Protein AF-A0A8J0TDG6-F1 (afdb_monomer_lite)

Sequence (269 aa):
MASVKKSALHLDIVTAKSPANQYLLHLLEDKRTVSFQRPTEERIQVVFEVLDTLTPQLGVFSKVLRLIRAELHDAIYSSTISASPVSKNSDSLMNVPYFTLVSRMKDERNDDMEKVQSDLQNVKATLTQREEEKLCLQSEIHALEESNRTLEAAIAELRLEAEKNRRKIKELEKDLEAECKRGRTEKQEQEQLMANIQDQLNTAQSEVEQLDEYRQNYENLHRAFHSPLARKRQNVLSPVWKVPAGQSSPAHQASSRRVLSRHKHAAGY

Foldseek 3Di:
DDDDDDPDPPPVLCPDPQLVSVLVVVVVVCVVPDDPPDDDPVNVVSVLVSLVVCLVVVPPCSVVSVVVSVVVCPVFWDPDQDQDPPDPDDPDRDTDGPVVVVVVVVVVVVVVVVVVVVVVVVVVVVVVVVVVVVVVVVVVVVVVVVVVVVVVVVVVVVVVVVVVVVVVVVVVVVVVVVVVVVVVVVVVVVVVVVVVVVVVVVVVVVVVVVVVVVVVVVVVVVCVVPPPPDDDDDDDDDDDDDDDDDDDDDDDDDDDDDDDDDDDDDDDD

Secondary structure (DSSP, 8-state):
------SSSSSSTTTS--HHHHHHHHHHHHTTTS-TTS--HHHHHHHHHHHHHHGGGGGGGHHHHHHHHHHHHHHHEEEEEEE-TT-SS---EEEEEHHHHHHHHHHHHHHHHHHHHHHHHHHHHHHHHHHHHHHHHHHHHHHHHHHHHHHHHHHHHHHHHHHHHHHHHHHHHHHHHHHHHHHHHHHHHHHHHHHHHHHHHHHHHHHHHHHHHHHHHHHHHHHHHHS-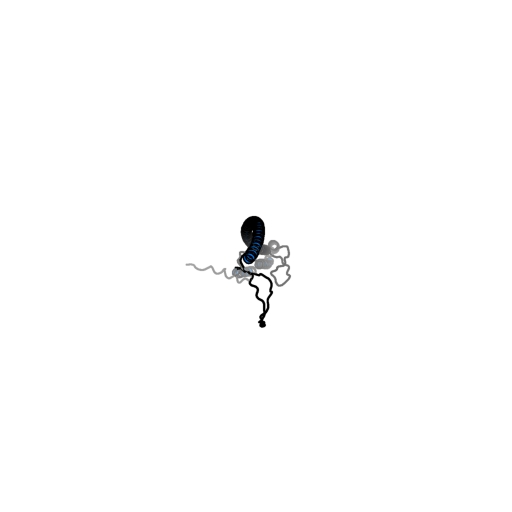-----------------------------------------

Radius of gyration: 73.77 Å; chains: 1; bounding box: 142×56×194 Å

pLDDT: mean 77.43, std 21.66, range [36.34, 98.44]

Structure (mmCIF, N/CA/C/O backbone):
data_AF-A0A8J0TDG6-F1
#
_entry.id   AF-A0A8J0TDG6-F1
#
loop_
_atom_site.group_PDB
_atom_site.id
_atom_site.type_symbol
_atom_site.label_atom_id
_atom_site.label_alt_id
_atom_site.label_comp_id
_atom_site.label_asym_id
_atom_site.label_entity_id
_atom_site.label_seq_id
_atom_site.pdbx_PDB_ins_code
_atom_site.Cartn_x
_atom_site.Cartn_y
_atom_site.Cartn_z
_atom_site.occupancy
_atom_site.B_iso_or_equiv
_atom_site.auth_seq_id
_atom_site.auth_comp_id
_atom_site.auth_asym_id
_atom_site.auth_atom_id
_atom_site.pdbx_PDB_model_num
ATOM 1 N N . MET A 1 1 ? -25.917 33.332 93.714 1.00 41.56 1 MET A N 1
ATOM 2 C CA . MET A 1 1 ? -25.150 32.078 93.850 1.00 41.56 1 MET A CA 1
ATOM 3 C C . MET A 1 1 ? -26.057 31.006 94.432 1.00 41.56 1 MET A C 1
ATOM 5 O O . MET A 1 1 ? -26.413 31.102 95.593 1.00 41.56 1 MET A O 1
ATOM 9 N N . ALA A 1 2 ? -26.456 30.027 93.626 1.00 36.97 2 ALA A N 1
ATOM 10 C CA . ALA A 1 2 ? -26.995 28.752 94.092 1.00 36.97 2 ALA A CA 1
ATOM 11 C C . ALA A 1 2 ? -26.603 27.722 93.031 1.00 36.97 2 ALA A C 1
ATOM 13 O O . ALA A 1 2 ? -27.188 27.649 91.953 1.00 36.97 2 ALA A O 1
ATOM 14 N N . SER A 1 3 ? -25.489 27.057 93.310 1.00 39.41 3 SER A N 1
ATOM 15 C CA . SER A 1 3 ? -24.862 26.052 92.468 1.00 39.41 3 SER A CA 1
ATOM 16 C C . SER A 1 3 ? -25.331 24.662 92.898 1.00 39.41 3 SER A C 1
ATOM 18 O O . SER A 1 3 ? -25.585 24.429 94.076 1.00 39.41 3 SER A O 1
ATOM 20 N N . VAL A 1 4 ? -25.349 23.750 91.925 1.00 45.38 4 VAL A N 1
ATOM 21 C CA . VAL A 1 4 ? -25.372 22.284 92.061 1.00 45.38 4 VAL A CA 1
ATOM 22 C C . VAL A 1 4 ? -26.684 21.632 92.515 1.00 45.38 4 VAL A C 1
ATOM 24 O O . VAL A 1 4 ? -26.903 21.417 93.698 1.00 45.38 4 VAL A O 1
ATOM 27 N N . LYS A 1 5 ? -27.466 21.150 91.534 1.00 41.62 5 LYS A N 1
ATOM 28 C CA . LYS A 1 5 ? -28.044 19.784 91.499 1.00 41.62 5 LYS A CA 1
ATOM 29 C C . LYS A 1 5 ? -28.242 19.344 90.035 1.00 41.62 5 LYS A C 1
ATOM 31 O O . LYS A 1 5 ? -29.356 19.291 89.529 1.00 41.62 5 LYS A O 1
ATOM 36 N N . LYS A 1 6 ? -27.147 19.060 89.326 1.00 48.34 6 LYS A N 1
ATOM 37 C CA . LYS A 1 6 ? -27.149 18.390 88.008 1.00 48.34 6 LYS A CA 1
ATOM 38 C C . LYS A 1 6 ? -26.015 17.365 87.970 1.00 48.34 6 LYS A C 1
ATOM 40 O O . LYS A 1 6 ? -25.040 17.549 87.257 1.00 48.34 6 LYS A O 1
ATOM 45 N N . SER A 1 7 ? -26.096 16.323 88.793 1.00 45.28 7 SER A N 1
ATOM 46 C CA . SER A 1 7 ? -25.062 15.270 88.795 1.00 45.28 7 SER A CA 1
ATOM 47 C C . SER A 1 7 ? -25.456 13.992 89.547 1.00 45.28 7 SER A C 1
ATOM 49 O O . SER A 1 7 ? -24.583 13.257 89.983 1.00 45.28 7 SER A O 1
ATOM 51 N N . ALA A 1 8 ? -26.752 13.689 89.686 1.00 39.56 8 ALA A N 1
ATOM 52 C CA . ALA A 1 8 ? -27.192 12.432 90.313 1.00 39.56 8 ALA A CA 1
ATOM 53 C C . ALA A 1 8 ? -27.866 11.443 89.343 1.00 39.56 8 ALA A C 1
ATOM 55 O O . ALA A 1 8 ? -28.027 10.284 89.686 1.00 39.56 8 ALA A O 1
ATOM 56 N N . LEU A 1 9 ? -28.228 11.858 88.123 1.00 44.97 9 LEU A N 1
ATOM 57 C CA . LEU A 1 9 ? -28.952 10.995 87.172 1.00 44.97 9 LEU A CA 1
ATOM 58 C C . LEU A 1 9 ? -28.063 10.361 86.089 1.00 44.97 9 LEU A C 1
ATOM 60 O O . LEU A 1 9 ? -28.557 9.593 85.274 1.00 44.97 9 LEU A O 1
ATOM 64 N N . HIS A 1 10 ? -26.764 10.676 86.057 1.00 42.53 10 HIS A N 1
ATOM 65 C CA . HIS A 1 10 ? -25.875 10.236 84.973 1.00 42.53 10 HIS A CA 1
ATOM 66 C C . HIS A 1 10 ? -25.073 8.958 85.299 1.00 42.53 10 HIS A C 1
ATOM 68 O O . HIS A 1 10 ? -24.415 8.418 84.413 1.00 42.53 10 HIS A O 1
ATOM 74 N N . LEU A 1 11 ? -25.115 8.467 86.546 1.00 42.91 11 LEU A N 1
ATOM 75 C CA . LEU A 1 11 ? -24.248 7.371 87.008 1.00 42.91 11 LEU A CA 1
ATOM 76 C C . LEU A 1 11 ? -24.969 6.023 87.219 1.00 42.91 11 LEU A C 1
ATOM 78 O O . LEU A 1 11 ? -24.307 4.993 87.209 1.00 42.91 11 LEU A O 1
ATOM 82 N N . ASP A 1 12 ? -26.303 6.000 87.312 1.00 47.78 12 ASP A N 1
ATOM 83 C CA . ASP A 1 12 ? -27.067 4.768 87.607 1.00 47.78 12 ASP A CA 1
ATOM 84 C C . ASP A 1 12 ? -27.513 3.966 86.373 1.00 47.78 12 ASP A C 1
ATOM 86 O O . ASP A 1 12 ? -27.960 2.827 86.484 1.00 47.78 12 ASP A O 1
ATOM 90 N N . ILE A 1 13 ? -27.375 4.523 85.169 1.00 51.66 13 ILE A N 1
ATOM 91 C CA . ILE A 1 13 ? -27.732 3.803 83.935 1.00 51.66 13 ILE A CA 1
ATOM 92 C C . ILE A 1 13 ? -26.622 2.808 83.551 1.00 51.66 13 ILE A C 1
ATOM 94 O O . ILE A 1 13 ? -26.896 1.767 82.970 1.00 51.66 13 ILE A O 1
ATOM 98 N N . VAL A 1 14 ? -25.365 3.077 83.916 1.00 50.31 14 VAL A N 1
ATOM 99 C CA . VAL A 1 14 ? -24.214 2.243 83.516 1.00 50.31 14 VAL A CA 1
ATOM 100 C C . VAL A 1 14 ? -24.024 1.028 84.441 1.00 50.31 14 VAL A C 1
ATOM 102 O O . VAL A 1 14 ? -23.421 0.036 84.046 1.00 50.31 14 VAL A O 1
ATOM 105 N N . THR A 1 15 ? -24.567 1.064 85.660 1.00 49.31 15 THR A N 1
ATOM 106 C CA . THR A 1 15 ? -24.398 0.019 86.689 1.00 49.31 15 THR A CA 1
ATOM 107 C C . THR A 1 15 ? -25.495 -1.051 86.679 1.00 49.31 15 THR A C 1
ATOM 109 O O . THR A 1 15 ? -25.302 -2.138 87.228 1.00 49.31 15 THR A O 1
ATOM 112 N N . ALA A 1 16 ? -26.636 -0.797 86.033 1.00 56.84 16 ALA A N 1
ATOM 113 C CA . ALA A 1 16 ? -27.723 -1.763 85.922 1.00 56.84 16 ALA A CA 1
ATOM 114 C C . ALA A 1 16 ? -27.477 -2.749 84.763 1.00 56.84 16 ALA A C 1
ATOM 116 O O . ALA A 1 16 ? -27.403 -2.338 83.603 1.00 56.84 16 ALA A O 1
ATOM 117 N N . LYS A 1 17 ? -27.418 -4.059 85.069 1.00 62.56 17 LYS A N 1
ATOM 118 C CA . LYS A 1 17 ? -27.330 -5.185 84.108 1.00 62.56 17 LYS A CA 1
ATOM 119 C C . LYS A 1 17 ? -28.630 -5.370 83.302 1.00 62.56 17 LYS A C 1
ATOM 121 O O . LYS A 1 17 ? -29.223 -6.444 83.293 1.00 62.56 17 LYS A O 1
ATOM 126 N N . SER A 1 18 ? -29.111 -4.305 82.671 1.00 67.81 18 SER A N 1
ATOM 127 C CA . SER A 1 18 ? -30.259 -4.349 81.772 1.00 67.81 18 SER A CA 1
ATOM 128 C C . SER A 1 18 ? -29.783 -4.628 80.341 1.00 67.81 18 SER A C 1
ATOM 130 O O . SER A 1 18 ? -28.833 -3.975 79.897 1.00 67.81 18 SER A O 1
ATOM 132 N N . PRO A 1 19 ? -30.447 -5.520 79.583 1.00 67.06 19 PRO A N 1
ATOM 133 C CA . PRO A 1 19 ? -30.146 -5.763 78.168 1.00 67.06 19 PRO A CA 1
ATOM 134 C C . PRO A 1 19 ? -30.155 -4.484 77.316 1.00 67.06 19 PRO A C 1
ATOM 136 O O . PRO A 1 19 ? -29.353 -4.331 76.400 1.00 67.06 19 PRO A O 1
ATOM 139 N N . ALA A 1 20 ? -31.008 -3.512 77.659 1.00 67.62 20 ALA A N 1
ATOM 140 C CA . ALA A 1 20 ? -31.057 -2.217 76.982 1.00 67.62 20 ALA A CA 1
ATOM 141 C C . ALA A 1 20 ? -29.801 -1.359 77.238 1.00 67.62 20 ALA A C 1
ATOM 143 O O . ALA A 1 20 ? -29.346 -0.654 76.340 1.00 67.62 20 ALA A O 1
ATOM 144 N N . ASN A 1 21 ? -29.210 -1.448 78.435 1.00 70.50 21 ASN A N 1
ATOM 145 C CA . ASN A 1 21 ? -27.966 -0.746 78.767 1.00 70.50 21 ASN A CA 1
ATOM 146 C C . ASN A 1 21 ? -26.752 -1.418 78.119 1.00 70.50 21 ASN A C 1
ATOM 148 O O . ASN A 1 21 ? -25.835 -0.725 77.689 1.00 70.50 21 ASN A O 1
ATOM 152 N N . GLN A 1 22 ? -26.766 -2.749 78.001 1.00 69.50 22 GLN A N 1
ATOM 153 C CA . GLN A 1 22 ? -25.747 -3.500 77.261 1.00 69.50 22 GLN A CA 1
ATOM 154 C C . GLN A 1 22 ? -25.771 -3.147 75.771 1.00 69.50 22 GLN A C 1
ATOM 156 O O . GLN A 1 22 ? -24.725 -2.869 75.194 1.00 69.50 22 GLN A O 1
ATOM 161 N N . TYR A 1 23 ? -26.959 -3.052 75.170 1.00 69.56 23 TYR A N 1
ATOM 162 C CA . TYR A 1 23 ? -27.108 -2.570 73.799 1.00 69.56 23 TYR A CA 1
ATOM 163 C C . TYR A 1 23 ? -26.640 -1.119 73.633 1.00 69.56 23 TYR A C 1
ATOM 165 O O . TYR A 1 23 ? -25.967 -0.784 72.663 1.00 69.56 23 TYR A O 1
ATOM 173 N N . LEU A 1 24 ? -26.961 -0.247 74.594 1.00 71.50 24 LEU A N 1
ATOM 174 C CA . LEU A 1 24 ? -26.517 1.144 74.574 1.00 71.50 24 LEU A CA 1
ATOM 175 C C . LEU A 1 24 ? -24.988 1.262 74.676 1.00 71.50 24 LEU A C 1
ATOM 177 O O . LEU A 1 24 ? -24.411 2.106 73.995 1.00 71.50 24 LEU A O 1
ATOM 181 N N . LEU A 1 25 ? -24.339 0.417 75.485 1.00 72.31 25 LEU A N 1
ATOM 182 C CA . LEU A 1 25 ? -22.880 0.310 75.562 1.00 72.31 25 LEU A CA 1
ATOM 183 C C . LEU A 1 25 ? -22.283 -0.192 74.243 1.00 72.31 25 LEU A C 1
ATOM 185 O O . LEU A 1 25 ? -21.412 0.486 73.709 1.00 72.31 25 LEU A O 1
ATOM 189 N N . HIS A 1 26 ? -22.822 -1.268 73.659 1.00 69.94 26 HIS A N 1
ATOM 190 C CA . HIS A 1 26 ? -22.414 -1.753 72.333 1.00 69.94 26 HIS A CA 1
ATOM 191 C C . HIS A 1 26 ? -22.533 -0.663 71.258 1.00 69.94 26 HIS A C 1
ATOM 193 O O . HIS A 1 26 ? -21.602 -0.424 70.498 1.00 69.94 26 HIS A O 1
ATOM 199 N N . LEU A 1 27 ? -23.636 0.093 71.248 1.00 67.75 27 LEU A N 1
ATOM 200 C CA . LEU A 1 27 ? -23.815 1.227 70.339 1.00 67.75 27 LEU A CA 1
ATOM 201 C C . LEU A 1 27 ? -22.825 2.373 70.587 1.00 67.75 27 LEU A C 1
ATOM 203 O O . LEU A 1 27 ? -22.537 3.137 69.667 1.00 67.75 27 LEU A O 1
ATOM 207 N N . LEU A 1 28 ? -22.373 2.581 71.824 1.00 68.94 28 LEU A N 1
ATOM 208 C CA . LEU A 1 28 ? -21.383 3.607 72.167 1.00 68.94 28 LEU A CA 1
ATOM 209 C C . LEU A 1 28 ? -19.956 3.165 71.812 1.00 68.94 28 LEU A C 1
ATOM 211 O O . LEU A 1 28 ? -19.138 4.018 71.462 1.00 68.94 28 LEU A O 1
ATOM 215 N N . GLU A 1 29 ? -19.680 1.865 71.865 1.00 69.25 29 GLU A N 1
ATOM 216 C CA . GLU A 1 29 ? -18.430 1.250 71.416 1.00 69.25 29 GLU A CA 1
ATOM 217 C C . GLU A 1 29 ? -18.333 1.271 69.881 1.00 69.25 29 GLU A C 1
ATOM 219 O O . GLU A 1 29 ? -17.361 1.810 69.347 1.00 69.25 29 GLU A O 1
ATOM 224 N N . ASP A 1 30 ? -19.389 0.856 69.175 1.00 62.03 30 ASP A N 1
ATOM 225 C CA . ASP A 1 30 ? -19.471 0.875 67.704 1.00 62.03 30 ASP A CA 1
ATOM 226 C C . ASP A 1 30 ? -19.452 2.293 67.117 1.00 62.03 30 ASP A C 1
ATOM 228 O O . ASP A 1 30 ? -18.938 2.528 66.023 1.00 62.03 30 ASP A O 1
ATOM 232 N N . LYS A 1 31 ? -19.953 3.294 67.851 1.00 56.91 31 LYS A N 1
ATOM 233 C CA . LYS A 1 31 ? -19.888 4.715 67.457 1.00 56.91 31 LYS A CA 1
ATOM 234 C C . LYS A 1 31 ? -18.472 5.236 67.228 1.00 56.91 31 LYS A C 1
ATOM 236 O O . LYS A 1 31 ? -18.317 6.255 66.553 1.00 56.91 31 LYS A O 1
ATOM 241 N N . ARG A 1 32 ? -17.453 4.605 67.821 1.00 54.53 32 ARG A N 1
ATOM 242 C CA . ARG A 1 32 ? -16.049 4.995 67.626 1.00 54.53 32 ARG A CA 1
ATOM 243 C C . ARG A 1 32 ? -15.463 4.464 66.313 1.00 54.53 32 ARG A C 1
ATOM 245 O O . ARG A 1 32 ? -14.428 4.973 65.894 1.00 54.53 32 ARG A O 1
ATOM 252 N N . THR A 1 33 ? -16.115 3.501 65.661 1.00 51.53 33 THR A N 1
ATOM 253 C CA . THR A 1 33 ? -15.594 2.776 64.488 1.00 51.53 33 THR A CA 1
ATOM 254 C C . THR A 1 33 ? -16.535 2.791 63.278 1.00 51.53 33 THR A C 1
ATOM 256 O O . THR A 1 33 ? -16.052 2.712 62.151 1.00 51.53 33 THR A O 1
ATOM 259 N N . VAL A 1 34 ? -17.851 2.952 63.456 1.00 49.81 34 VAL A N 1
ATOM 260 C CA . VAL A 1 34 ? -18.840 2.818 62.374 1.00 49.81 34 VAL A CA 1
ATOM 261 C C . VAL A 1 34 ? -19.819 3.995 62.386 1.00 49.81 34 VAL A C 1
ATOM 263 O O . VAL A 1 34 ? -20.556 4.234 63.342 1.00 49.81 34 VAL A O 1
ATOM 266 N N . SER A 1 35 ? -19.840 4.769 61.297 1.00 52.94 35 SER A N 1
ATOM 267 C CA . SER A 1 35 ? -20.773 5.891 61.146 1.00 52.94 35 SER A CA 1
ATOM 268 C C . SER A 1 35 ? -22.230 5.400 61.142 1.00 52.94 35 SER A C 1
ATOM 270 O O . SER A 1 35 ? -22.570 4.441 60.452 1.00 52.94 35 SER A O 1
ATOM 272 N N . PHE A 1 36 ? -23.126 6.097 61.849 1.00 55.62 36 PHE A N 1
ATOM 273 C CA . PHE A 1 36 ? -24.560 5.761 61.932 1.00 55.62 36 PHE A CA 1
ATOM 274 C C . PHE A 1 36 ? -25.330 5.789 60.606 1.00 55.62 36 PHE A C 1
ATOM 276 O O . PHE A 1 36 ? -26.513 5.447 60.589 1.00 55.62 36 PHE A O 1
ATOM 283 N N . GLN A 1 37 ? -24.703 6.238 59.521 1.00 61.97 37 GLN A N 1
ATOM 284 C CA . GLN A 1 37 ? -25.385 6.568 58.275 1.00 61.97 37 GLN A CA 1
ATOM 285 C C . GLN A 1 37 ? -25.814 5.347 57.455 1.00 61.97 37 GLN A C 1
ATOM 287 O O . GLN A 1 37 ? -26.665 5.501 56.581 1.00 61.97 37 GLN A O 1
ATOM 292 N N . ARG A 1 38 ? -25.281 4.145 57.720 1.00 65.12 38 ARG A N 1
ATOM 293 C CA . ARG A 1 38 ? -25.686 2.924 57.007 1.00 65.12 38 ARG A CA 1
ATOM 294 C C . ARG A 1 38 ? -26.024 1.772 57.960 1.00 65.12 38 ARG A C 1
ATOM 296 O O . ARG A 1 38 ? -25.313 1.580 58.946 1.00 65.12 38 ARG A O 1
ATOM 303 N N . PRO A 1 39 ? -27.102 1.013 57.687 1.00 73.19 39 PRO A N 1
ATOM 304 C CA . PRO A 1 39 ? -27.348 -0.250 58.368 1.00 73.19 39 PRO A CA 1
ATOM 305 C C . PRO A 1 39 ? -26.235 -1.244 58.018 1.00 73.19 39 PRO A C 1
ATOM 307 O O . PRO A 1 39 ? -25.871 -1.382 56.851 1.00 73.19 39 PRO A O 1
ATOM 310 N N . THR A 1 40 ? -25.693 -1.913 59.032 1.00 78.12 40 THR A N 1
ATOM 311 C CA . THR A 1 40 ? -24.755 -3.031 58.886 1.00 78.12 40 THR A CA 1
ATOM 312 C C . THR A 1 40 ? -25.422 -4.308 59.381 1.00 78.12 40 THR A C 1
ATOM 314 O O . THR A 1 40 ? -26.311 -4.262 60.235 1.00 78.12 40 THR A O 1
ATOM 317 N N . GLU A 1 41 ? -25.013 -5.445 58.823 1.00 79.25 41 GLU A N 1
ATOM 318 C CA . GLU A 1 41 ? -25.558 -6.763 59.170 1.00 79.25 41 GLU A CA 1
ATOM 319 C C . GLU A 1 41 ? -25.355 -7.077 60.656 1.00 79.25 41 GLU A C 1
ATOM 321 O O . GLU A 1 41 ? -26.321 -7.362 61.358 1.00 79.25 41 GLU A O 1
ATOM 326 N N . GLU A 1 42 ? -24.136 -6.864 61.154 1.00 78.75 42 GLU A N 1
ATOM 327 C CA . GLU A 1 42 ? -23.754 -7.032 62.563 1.00 78.75 42 GLU A CA 1
ATOM 328 C C . GLU A 1 42 ? -24.653 -6.215 63.502 1.00 78.75 42 GLU A C 1
ATOM 330 O O . GLU A 1 42 ? -25.170 -6.719 64.496 1.00 78.75 42 GLU A O 1
ATOM 335 N N . ARG A 1 43 ? -24.931 -4.954 63.152 1.00 77.56 43 ARG A N 1
ATOM 336 C CA . ARG A 1 43 ? -25.754 -4.072 63.986 1.00 77.56 43 ARG A CA 1
ATOM 337 C C . ARG A 1 43 ? -27.218 -4.499 64.008 1.00 77.56 43 ARG A C 1
ATOM 339 O O . ARG A 1 43 ? -27.874 -4.395 65.042 1.00 77.56 43 ARG A O 1
ATOM 346 N N . ILE A 1 44 ? -27.749 -4.943 62.874 1.00 83.94 44 ILE A N 1
ATOM 347 C CA . ILE A 1 44 ? -29.128 -5.432 62.785 1.00 83.94 44 ILE A CA 1
ATOM 348 C C . ILE A 1 44 ? -29.278 -6.745 63.551 1.00 83.94 44 ILE A C 1
ATOM 350 O O . ILE A 1 44 ? -30.267 -6.918 64.263 1.00 83.94 44 ILE A O 1
ATOM 354 N N . GLN A 1 45 ? -28.276 -7.618 63.486 1.00 83.31 45 GLN A N 1
ATOM 355 C CA . GLN A 1 45 ? -28.244 -8.852 64.257 1.00 83.31 45 GLN A CA 1
ATOM 356 C C . GLN A 1 45 ? -28.282 -8.571 65.767 1.00 83.31 45 GLN A C 1
ATOM 358 O O . GLN A 1 45 ? -29.159 -9.090 66.458 1.00 83.31 45 GLN A O 1
ATOM 363 N N . VAL A 1 46 ? -27.449 -7.647 66.259 1.00 82.31 46 VAL A N 1
ATOM 364 C CA . VAL A 1 46 ? -27.454 -7.222 67.672 1.00 82.31 46 VAL A CA 1
ATOM 365 C C . VAL A 1 46 ? -28.809 -6.624 68.086 1.00 82.31 46 VAL A C 1
ATOM 367 O O . VAL A 1 46 ? -29.310 -6.904 69.175 1.00 82.31 46 VAL A O 1
ATOM 370 N N . VAL A 1 47 ? -29.458 -5.831 67.222 1.00 83.25 47 VAL A N 1
ATOM 371 C CA . VAL A 1 47 ? -30.812 -5.301 67.486 1.00 83.25 47 VAL A CA 1
ATOM 372 C C . VAL A 1 47 ? -31.821 -6.430 67.687 1.00 83.25 47 VAL A C 1
ATOM 374 O O . VAL A 1 47 ? -32.619 -6.378 68.627 1.00 83.25 47 VAL A O 1
ATOM 377 N N . PHE A 1 48 ? -31.789 -7.454 66.831 1.00 86.69 48 PHE A N 1
ATOM 378 C CA . PHE A 1 48 ? -32.665 -8.612 66.962 1.00 86.69 48 PHE A CA 1
ATOM 379 C C . PHE A 1 48 ? -32.339 -9.448 68.209 1.00 86.69 48 PHE A C 1
ATOM 381 O O . PHE A 1 48 ? -33.265 -9.899 68.880 1.00 86.69 48 PHE A O 1
ATOM 388 N N . GLU A 1 49 ? -31.074 -9.617 68.586 1.00 85.75 49 GLU A N 1
ATOM 389 C CA . GLU A 1 49 ? -30.686 -10.327 69.818 1.00 85.75 49 GLU A CA 1
ATOM 390 C C . GLU A 1 49 ? -31.193 -9.613 71.084 1.00 85.75 49 GLU A C 1
ATOM 392 O O . GLU A 1 49 ? -31.727 -10.230 72.014 1.00 85.75 49 GLU A O 1
ATOM 397 N N . VAL A 1 50 ? -31.111 -8.283 71.105 1.00 83.38 50 VAL A N 1
ATOM 398 C CA . VAL A 1 50 ? -31.622 -7.462 72.210 1.00 83.38 50 VAL A CA 1
ATOM 399 C C . VAL A 1 50 ? -33.149 -7.520 72.267 1.00 83.38 50 VAL A C 1
ATOM 401 O O . VAL A 1 50 ? -33.720 -7.676 73.348 1.00 83.38 50 VAL A O 1
ATOM 404 N N . LEU A 1 51 ? -33.822 -7.465 71.113 1.00 84.12 51 LEU A N 1
ATOM 405 C CA . LEU A 1 51 ? -35.271 -7.667 71.009 1.00 84.12 51 LEU A CA 1
ATOM 406 C C . LEU A 1 51 ? -35.694 -9.040 71.546 1.00 84.12 51 LEU A C 1
ATOM 408 O O . LEU A 1 51 ? -36.675 -9.117 72.288 1.00 84.12 51 LEU A O 1
ATOM 412 N N . ASP A 1 52 ? -34.952 -10.106 71.243 1.00 85.12 52 ASP A N 1
ATOM 413 C CA . ASP A 1 52 ? -35.215 -11.447 71.786 1.00 85.12 52 ASP A CA 1
ATOM 414 C C . ASP A 1 52 ? -35.033 -11.518 73.295 1.00 85.12 52 ASP A C 1
ATOM 416 O O . ASP A 1 52 ? -35.813 -12.176 73.978 1.00 85.12 52 ASP A O 1
ATOM 420 N N . THR A 1 53 ? -34.048 -10.803 73.829 1.00 84.19 53 THR A N 1
ATOM 421 C CA . THR A 1 53 ? -33.776 -10.779 75.271 1.00 84.19 53 THR A CA 1
ATOM 422 C C . THR A 1 53 ? -34.849 -10.000 76.040 1.00 84.19 53 THR A C 1
ATOM 424 O O . THR A 1 53 ? -35.202 -10.356 77.168 1.00 84.19 53 THR A O 1
ATOM 427 N N . LEU A 1 54 ? -35.403 -8.944 75.435 1.00 81.69 54 LEU A N 1
ATOM 428 C CA . LEU A 1 54 ? -36.440 -8.102 76.039 1.00 81.69 54 LEU A CA 1
ATOM 429 C C . LEU A 1 54 ? -37.847 -8.702 75.911 1.00 81.69 54 LEU A C 1
ATOM 431 O O . LEU A 1 54 ? -38.651 -8.571 76.832 1.00 81.69 54 LEU A O 1
ATOM 435 N N . THR A 1 55 ? -38.150 -9.391 74.806 1.00 83.44 55 THR A N 1
ATOM 436 C CA . THR A 1 55 ? -39.495 -9.924 74.500 1.00 83.44 55 THR A CA 1
ATOM 437 C C . THR A 1 55 ? -40.127 -10.755 75.638 1.00 83.44 55 THR A C 1
ATOM 439 O O . THR A 1 55 ? -41.308 -10.538 75.931 1.00 83.44 55 THR A O 1
ATOM 442 N N . PRO A 1 56 ? -39.407 -11.662 76.333 1.00 83.31 56 PRO A N 1
ATOM 443 C CA . PRO A 1 56 ? -39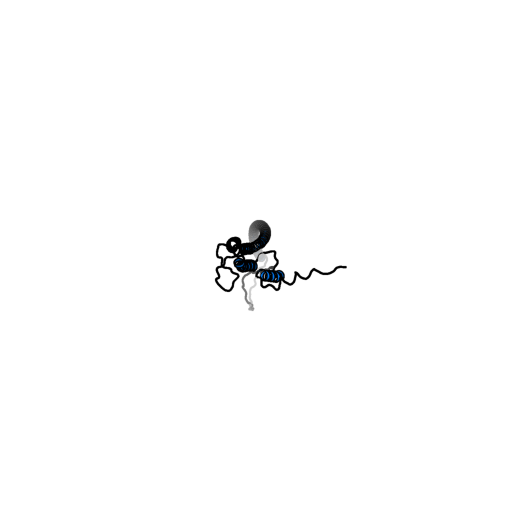.949 -12.438 77.452 1.00 83.31 56 PRO A CA 1
ATOM 444 C C . PRO A 1 56 ? -40.321 -11.583 78.671 1.00 83.31 56 PRO A C 1
ATOM 446 O O . PRO A 1 56 ? -41.216 -11.951 79.428 1.00 83.31 56 PRO A O 1
ATOM 449 N N . GLN A 1 57 ? -39.659 -10.437 78.859 1.00 82.38 57 GLN A N 1
ATOM 450 C CA . GLN A 1 57 ? -39.819 -9.565 80.030 1.00 82.38 57 GLN A CA 1
ATOM 451 C C . GLN A 1 57 ? -41.077 -8.680 79.946 1.00 82.38 57 GLN A C 1
ATOM 453 O O . GLN A 1 57 ? -41.504 -8.115 80.948 1.00 82.38 57 GLN A O 1
ATOM 458 N N . LEU A 1 58 ? -41.708 -8.589 78.768 1.00 79.75 58 LEU A N 1
ATOM 459 C CA . LEU A 1 58 ? -42.886 -7.749 78.502 1.00 79.75 58 LEU A CA 1
ATOM 460 C C . LEU A 1 58 ? -44.240 -8.427 78.794 1.00 79.75 58 LEU A C 1
ATOM 462 O O . LEU A 1 58 ? -45.297 -7.847 78.531 1.00 79.75 58 LEU A O 1
ATOM 466 N N . GLY A 1 59 ? -44.234 -9.649 79.337 1.00 82.12 59 GLY A N 1
ATOM 467 C CA . GLY A 1 59 ? -45.440 -10.340 79.803 1.00 82.12 59 GLY A CA 1
ATOM 468 C C . GLY A 1 59 ? -46.498 -10.509 78.706 1.00 82.12 59 GLY A C 1
ATOM 469 O O . GLY A 1 59 ? -46.275 -11.204 77.713 1.00 82.12 59 GLY A O 1
ATOM 470 N N . VAL A 1 60 ? -47.658 -9.867 78.872 1.00 83.75 60 VAL A N 1
ATOM 471 C CA . VAL A 1 60 ? -48.827 -9.998 77.976 1.00 83.75 60 VAL A CA 1
ATOM 472 C C . VAL A 1 60 ? -48.534 -9.508 76.548 1.00 83.75 60 VAL A C 1
ATOM 474 O O . VAL A 1 60 ? -49.071 -10.053 75.584 1.00 83.75 60 VAL A O 1
ATOM 477 N N . PHE A 1 61 ? -47.628 -8.537 76.390 1.00 83.94 61 PHE A N 1
ATOM 478 C CA . PHE A 1 61 ? -47.261 -7.968 75.086 1.00 83.94 61 PHE A CA 1
ATOM 479 C C . PHE A 1 61 ? -46.242 -8.806 74.304 1.00 83.94 61 PHE A C 1
ATOM 481 O O . PHE A 1 61 ? -46.004 -8.539 73.126 1.00 83.94 61 PHE A O 1
ATOM 488 N N . SER A 1 62 ? -45.674 -9.850 74.916 1.00 86.12 62 SER A N 1
ATOM 489 C CA . SER A 1 62 ? -44.673 -10.721 74.282 1.00 86.12 62 SER A CA 1
ATOM 490 C C . SER A 1 62 ? -45.157 -11.339 72.964 1.00 86.12 62 SER A C 1
ATOM 492 O O . SER A 1 62 ? -44.383 -11.455 72.016 1.00 86.12 62 SER A O 1
ATOM 494 N N . LYS A 1 63 ? -46.449 -11.690 72.865 1.00 85.00 63 LYS A N 1
ATOM 495 C CA . LYS A 1 63 ? -47.051 -12.223 71.631 1.00 85.00 63 LYS A CA 1
ATOM 496 C C . LYS A 1 63 ? -47.048 -11.199 70.496 1.00 85.00 63 LYS A C 1
ATOM 498 O O . LYS A 1 63 ? -46.704 -11.547 69.373 1.00 85.00 63 LYS A O 1
ATOM 503 N N . VAL A 1 64 ? -47.402 -9.950 70.796 1.00 85.50 64 VAL A N 1
ATOM 504 C CA . VAL A 1 64 ? -47.452 -8.865 69.805 1.00 85.50 64 VAL A CA 1
ATOM 505 C C . VAL A 1 64 ? -46.041 -8.507 69.343 1.00 85.50 64 VAL A C 1
ATOM 507 O O . VAL A 1 64 ? -45.801 -8.409 68.145 1.00 85.50 64 VAL A O 1
ATOM 510 N N . LEU A 1 65 ? -45.080 -8.402 70.265 1.00 86.19 65 LEU A N 1
ATOM 511 C CA . LEU A 1 65 ? -43.687 -8.124 69.905 1.00 86.19 65 LEU A CA 1
ATOM 512 C C . LEU A 1 65 ? -43.037 -9.240 69.093 1.00 86.19 65 LEU A C 1
ATOM 514 O O . LEU A 1 65 ? -42.239 -8.949 68.209 1.00 86.19 65 LEU A O 1
ATOM 518 N N . ARG A 1 66 ? -43.405 -10.502 69.329 1.00 87.62 66 ARG A N 1
ATOM 519 C CA . ARG A 1 66 ? -42.927 -11.620 68.509 1.00 87.62 66 ARG A CA 1
ATOM 520 C C . ARG A 1 66 ? -43.430 -11.535 67.066 1.00 87.62 66 ARG A C 1
ATOM 522 O O . ARG A 1 66 ? -42.664 -11.826 66.156 1.00 87.62 66 ARG A O 1
ATOM 529 N N . LEU A 1 67 ? -44.679 -11.108 66.863 1.00 87.94 67 LEU A N 1
ATOM 530 C CA . LEU A 1 67 ? -45.224 -10.858 65.524 1.00 87.94 67 LEU A CA 1
ATOM 531 C C . LEU A 1 67 ? -44.519 -9.678 64.849 1.00 87.94 67 LEU A C 1
ATOM 533 O O . LEU A 1 67 ? -44.089 -9.804 63.712 1.00 87.94 67 LEU A O 1
ATOM 537 N N . ILE A 1 68 ? -44.320 -8.570 65.571 1.00 87.94 68 ILE A N 1
ATOM 538 C CA . ILE A 1 68 ? -43.589 -7.402 65.053 1.00 87.94 68 ILE A CA 1
ATOM 539 C C . ILE A 1 68 ? -42.146 -7.775 64.693 1.00 87.94 68 ILE A C 1
ATOM 541 O O . ILE A 1 68 ? -41.647 -7.358 63.655 1.00 87.94 68 ILE A O 1
ATOM 545 N N . ARG A 1 69 ? -41.471 -8.579 65.524 1.00 88.88 69 ARG A N 1
ATOM 546 C CA . ARG A 1 69 ? -40.125 -9.089 65.242 1.00 88.88 69 ARG A CA 1
ATOM 547 C C . ARG A 1 69 ? -40.103 -9.905 63.950 1.00 88.88 69 ARG A C 1
ATOM 549 O O . ARG A 1 69 ? -39.208 -9.687 63.143 1.00 88.88 69 ARG A O 1
ATOM 556 N N . ALA A 1 70 ? -41.047 -10.830 63.775 1.00 86.62 70 ALA A N 1
ATOM 557 C CA . ALA A 1 70 ? -41.134 -11.651 62.569 1.00 86.62 70 ALA A CA 1
ATOM 558 C C . ALA A 1 70 ? -41.344 -10.779 61.320 1.00 86.62 70 ALA A C 1
ATOM 560 O O . ALA A 1 70 ? -40.587 -10.899 60.365 1.00 86.62 70 ALA A O 1
ATOM 561 N N . GLU A 1 71 ? -42.267 -9.816 61.385 1.00 88.00 71 GLU A N 1
ATOM 562 C CA . GLU A 1 71 ? -42.528 -8.876 60.288 1.00 88.00 71 GLU A CA 1
ATOM 563 C C . GLU A 1 71 ? -41.294 -8.019 59.950 1.00 88.00 71 GLU A C 1
ATOM 565 O O . GLU A 1 71 ? -40.952 -7.823 58.787 1.00 88.00 71 GLU A O 1
ATOM 570 N N . LEU A 1 72 ? -40.577 -7.529 60.970 1.00 88.56 72 LEU A N 1
ATOM 571 C CA . LEU A 1 72 ? -39.336 -6.773 60.783 1.00 88.56 72 LEU A CA 1
ATOM 572 C C . LEU A 1 72 ? -38.221 -7.634 60.189 1.00 88.56 72 LEU A C 1
ATOM 574 O O . LEU A 1 72 ? -37.434 -7.140 59.385 1.00 88.56 72 LEU A O 1
ATOM 578 N N . HIS A 1 73 ? -38.131 -8.899 60.594 1.00 88.56 73 HIS A N 1
ATOM 579 C CA . HIS A 1 73 ? -37.153 -9.828 60.049 1.00 88.56 73 HIS A CA 1
ATOM 580 C C . HIS A 1 73 ? -37.424 -10.070 58.560 1.00 88.56 73 HIS A C 1
ATOM 582 O O . HIS A 1 73 ? -36.520 -9.898 57.747 1.00 88.56 73 HIS A O 1
ATOM 588 N N . ASP A 1 74 ? -38.671 -10.349 58.187 1.00 85.75 74 ASP A N 1
ATOM 589 C CA . ASP A 1 74 ? -39.061 -10.582 56.791 1.00 85.75 74 ASP A CA 1
ATOM 590 C C . ASP A 1 74 ? -38.935 -9.320 55.921 1.00 85.75 74 ASP A C 1
ATOM 592 O O . ASP A 1 74 ? -38.635 -9.403 54.729 1.00 85.75 74 ASP A O 1
ATOM 596 N N . ALA A 1 75 ? -39.097 -8.132 56.512 1.00 86.00 75 ALA A N 1
ATOM 597 C CA . ALA A 1 75 ? -38.878 -6.863 55.824 1.00 86.00 75 ALA A CA 1
ATOM 598 C C . ALA A 1 75 ? -37.391 -6.561 55.554 1.00 86.00 75 ALA A C 1
ATOM 600 O O . ALA A 1 75 ? -37.065 -5.859 54.593 1.00 86.00 75 ALA A O 1
ATOM 601 N N . ILE A 1 76 ? -36.481 -7.040 56.408 1.00 87.38 76 ILE A N 1
ATOM 602 C CA . ILE A 1 76 ? -35.046 -6.722 56.333 1.00 87.38 76 ILE A CA 1
ATOM 603 C C . ILE A 1 76 ? -34.263 -7.798 55.576 1.00 87.38 76 ILE A C 1
ATOM 605 O O . ILE A 1 76 ? -33.334 -7.465 54.833 1.00 87.38 76 ILE A O 1
ATOM 609 N N . TYR A 1 77 ? -34.625 -9.066 55.756 1.00 87.62 77 TYR A N 1
ATOM 610 C CA . TYR A 1 77 ? -33.912 -10.221 55.224 1.00 87.62 77 TYR A CA 1
A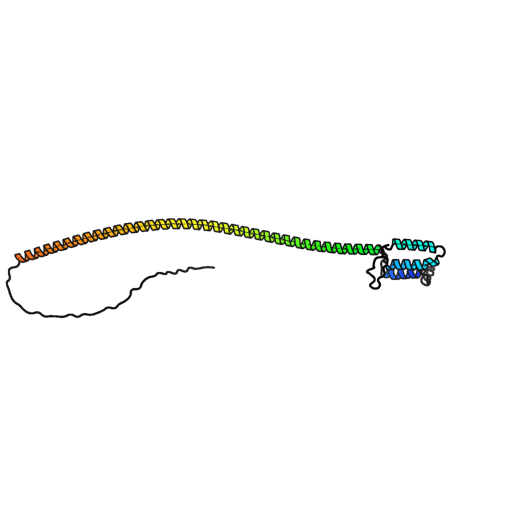TOM 611 C C . TYR A 1 77 ? -34.582 -10.792 53.975 1.00 87.62 77 TYR A C 1
ATOM 613 O O . TYR A 1 77 ? -35.804 -10.807 53.849 1.00 87.62 77 TYR A O 1
ATOM 621 N N . SER A 1 78 ? -33.774 -11.296 53.040 1.00 83.25 78 SER A N 1
ATOM 622 C CA . SER A 1 78 ? -34.299 -11.975 51.859 1.00 83.25 78 SER A CA 1
ATOM 623 C C . SER A 1 78 ? -34.990 -13.285 52.227 1.00 83.25 78 SER A C 1
ATOM 625 O O . SER A 1 78 ? -34.474 -14.074 53.016 1.00 83.25 78 SER A O 1
ATOM 627 N N . SER A 1 79 ? -36.127 -13.557 51.588 1.00 74.38 79 SER A N 1
ATOM 628 C CA . SER A 1 79 ? -36.847 -14.835 51.698 1.00 74.38 79 SER A CA 1
ATOM 629 C C . SER A 1 79 ? -36.114 -15.988 51.004 1.00 74.38 79 SER A C 1
ATOM 631 O O . SER A 1 79 ? -36.357 -17.156 51.298 1.00 74.38 79 SER A O 1
ATOM 633 N N . THR A 1 80 ? -35.196 -15.674 50.089 1.00 69.19 80 THR A N 1
ATOM 634 C CA . THR A 1 80 ? -34.273 -16.635 49.489 1.00 69.19 80 THR A CA 1
ATOM 635 C C . THR A 1 80 ? -33.048 -16.801 50.377 1.00 69.19 80 THR A C 1
ATOM 637 O O . THR A 1 80 ? -32.313 -15.837 50.608 1.00 69.19 80 THR A O 1
ATOM 640 N N . ILE A 1 81 ? -32.811 -18.030 50.831 1.00 60.34 81 ILE A N 1
ATOM 641 C CA . ILE A 1 81 ? -31.563 -18.428 51.480 1.00 60.34 81 ILE A CA 1
ATOM 642 C C . ILE A 1 81 ? -30.426 -18.184 50.483 1.00 60.34 81 ILE A C 1
ATOM 644 O O . ILE A 1 81 ? -30.415 -18.767 49.398 1.00 60.34 81 ILE A O 1
ATOM 648 N N . SER A 1 82 ? -29.479 -17.322 50.841 1.00 56.91 82 SER A N 1
ATOM 649 C CA . SER A 1 82 ? -28.333 -17.002 49.994 1.00 56.91 82 SER A CA 1
ATOM 650 C C . SER A 1 82 ? -27.061 -17.333 50.755 1.00 56.91 82 SER A C 1
ATOM 652 O O . SER A 1 82 ? -26.873 -16.873 51.876 1.00 56.91 82 SER A O 1
ATOM 654 N N . ALA A 1 83 ? -26.159 -18.104 50.146 1.00 54.66 83 ALA A N 1
ATOM 655 C CA . ALA A 1 83 ? -24.846 -18.339 50.733 1.00 54.66 83 ALA A CA 1
ATOM 656 C C . ALA A 1 83 ? -24.158 -16.986 50.975 1.00 54.66 83 ALA A C 1
ATOM 658 O O . ALA A 1 83 ? -24.044 -16.160 50.062 1.00 54.66 83 ALA A O 1
ATOM 659 N N . SER A 1 84 ? -23.755 -16.728 52.219 1.00 48.81 84 SER A N 1
ATOM 660 C CA . SER A 1 84 ? -22.979 -15.538 52.550 1.00 48.81 84 SER A CA 1
ATOM 661 C C . SER A 1 84 ? -21.509 -15.806 52.207 1.00 48.81 84 SER A C 1
ATOM 663 O O . SER A 1 84 ? -20.900 -16.670 52.833 1.00 48.81 84 SER A O 1
ATOM 665 N N . PRO A 1 85 ? -20.896 -15.083 51.252 1.00 52.19 85 PRO A N 1
ATOM 666 C CA . PRO A 1 85 ? -19.484 -15.258 50.912 1.00 52.19 85 PRO A CA 1
ATOM 667 C C . PRO A 1 85 ? -18.528 -14.713 51.990 1.00 52.19 85 PRO A C 1
ATOM 669 O O . PRO A 1 85 ? -17.315 -14.860 51.863 1.00 52.19 85 PRO A O 1
ATOM 672 N N . VAL A 1 86 ? -19.042 -14.055 53.038 1.00 51.78 86 VAL A N 1
ATOM 673 C CA . VAL A 1 86 ? -18.223 -13.364 54.051 1.00 51.78 86 VAL A CA 1
ATOM 674 C C . VAL A 1 86 ? -17.749 -14.314 55.160 1.00 51.78 86 VAL A C 1
ATOM 676 O O . VAL A 1 86 ? -16.739 -14.048 55.811 1.00 51.78 86 VAL A O 1
ATOM 679 N N . SER A 1 87 ? -18.404 -15.463 55.347 1.00 44.56 87 SER A N 1
ATOM 680 C CA . SER A 1 87 ? -17.993 -16.436 56.359 1.00 44.56 87 SER A CA 1
ATOM 681 C C . SER A 1 87 ? -17.063 -17.491 55.762 1.00 44.56 87 SER A C 1
ATOM 683 O O . SER A 1 87 ? -17.503 -18.439 55.119 1.00 44.56 87 SER A O 1
ATOM 685 N N . LYS A 1 88 ? -15.754 -17.362 56.008 1.00 48.16 88 LYS A N 1
ATOM 686 C CA . LYS A 1 88 ? -14.758 -18.389 55.642 1.00 48.16 88 LYS A CA 1
ATOM 687 C C . LYS A 1 88 ? -14.920 -19.707 56.415 1.00 48.16 88 LYS A C 1
ATOM 689 O O . LYS A 1 88 ? -14.256 -20.676 56.070 1.00 48.16 88 LYS A O 1
ATOM 694 N N . ASN A 1 89 ? -15.793 -19.755 57.424 1.00 44.00 89 ASN A N 1
ATOM 695 C CA . ASN A 1 89 ? -16.029 -20.930 58.252 1.00 44.00 89 ASN A CA 1
ATOM 696 C C . ASN A 1 89 ? -17.541 -21.183 58.387 1.00 44.00 89 ASN A C 1
ATOM 698 O O . ASN A 1 89 ? -18.254 -20.380 58.980 1.00 44.00 89 ASN A O 1
ATOM 702 N N . SER A 1 90 ? -17.992 -22.343 57.910 1.00 40.25 90 SER A N 1
ATOM 703 C CA . SER A 1 90 ? -19.358 -22.900 57.934 1.00 40.25 90 SER A CA 1
ATOM 704 C C . SER A 1 90 ? -20.262 -22.567 56.739 1.00 40.25 90 SER A C 1
ATOM 706 O O . SER A 1 90 ? -20.574 -21.411 56.466 1.00 40.25 90 SER A O 1
ATOM 708 N N . ASP A 1 91 ? -20.733 -23.642 56.093 1.00 46.00 91 ASP A N 1
ATOM 709 C CA . ASP A 1 91 ? -21.878 -23.740 55.174 1.00 46.00 91 ASP A CA 1
ATOM 710 C C . ASP A 1 91 ? -23.198 -23.345 55.874 1.00 46.00 91 ASP A C 1
ATOM 712 O O . ASP A 1 91 ? -24.167 -24.105 55.929 1.00 46.00 91 ASP A O 1
ATOM 716 N N . SER A 1 92 ? -23.239 -22.164 56.491 1.00 49.25 92 SER A N 1
ATOM 717 C CA . SER A 1 92 ? -24.441 -21.643 57.125 1.00 49.25 92 SER A CA 1
ATOM 718 C C . SER A 1 92 ? -25.267 -20.903 56.081 1.00 49.25 92 SER A C 1
ATOM 720 O O . SER A 1 92 ? -24.996 -19.764 55.703 1.00 49.25 92 SER A O 1
ATOM 722 N N . LEU A 1 93 ? -26.272 -21.609 55.577 1.00 58.50 93 LEU A N 1
ATOM 723 C CA . LEU A 1 93 ? -27.348 -21.082 54.754 1.00 58.50 93 LEU A CA 1
ATOM 724 C C . LEU A 1 93 ? -28.172 -20.081 55.583 1.00 58.50 93 LEU A C 1
ATOM 726 O O . LEU A 1 93 ? -29.115 -20.465 56.271 1.00 58.50 93 LEU A O 1
ATOM 730 N N . MET A 1 94 ? -27.787 -18.805 55.544 1.00 66.88 94 MET A N 1
ATOM 731 C CA . MET A 1 94 ? -28.471 -17.720 56.251 1.00 66.88 94 MET A CA 1
ATOM 732 C C . MET A 1 94 ? -29.189 -16.786 55.277 1.00 66.88 94 MET A C 1
ATOM 734 O O . MET A 1 94 ? -28.796 -16.626 54.119 1.00 66.88 94 MET A O 1
ATOM 738 N N . ASN A 1 95 ? -30.259 -16.157 55.753 1.00 73.81 95 ASN A N 1
ATOM 739 C CA . ASN A 1 95 ? -30.924 -15.106 54.997 1.00 73.81 95 ASN A CA 1
ATOM 740 C C . ASN A 1 95 ? -30.041 -13.857 55.027 1.00 73.81 95 ASN A C 1
ATOM 742 O O . ASN A 1 95 ? -29.559 -13.460 56.085 1.00 73.81 95 ASN A O 1
ATOM 746 N N . VAL A 1 96 ? -29.824 -13.240 53.867 1.00 82.31 96 VAL A N 1
ATOM 747 C CA . VAL A 1 96 ? -28.964 -12.058 53.741 1.00 82.31 96 VAL A CA 1
ATOM 748 C C . VAL A 1 96 ? -29.847 -10.809 53.749 1.00 82.31 96 VAL A C 1
ATOM 750 O O . VAL A 1 96 ? -30.894 -10.800 53.097 1.00 82.31 96 VAL A O 1
ATOM 753 N N . PRO A 1 97 ? -29.466 -9.730 54.452 1.00 87.06 97 PRO A N 1
ATOM 754 C CA . PRO A 1 97 ? -30.239 -8.499 54.410 1.00 87.06 97 PRO A CA 1
ATOM 755 C C . PRO A 1 97 ? -30.309 -7.871 53.008 1.00 87.06 97 PRO A C 1
ATOM 757 O O . PRO A 1 97 ? -29.306 -7.814 52.288 1.00 87.06 97 PRO A O 1
ATOM 760 N N . TYR A 1 98 ? -31.458 -7.296 52.637 1.00 86.56 98 TYR A N 1
ATOM 761 C CA . TYR A 1 98 ? -31.654 -6.672 51.318 1.00 86.56 98 TYR A CA 1
ATOM 762 C C . TYR A 1 98 ? -30.661 -5.539 51.021 1.00 86.56 98 TYR A C 1
ATOM 764 O O . TYR A 1 98 ? -30.216 -5.391 49.885 1.00 86.56 98 TYR A O 1
ATOM 772 N N . PHE A 1 99 ? -30.262 -4.743 52.019 1.00 85.06 99 PHE A N 1
ATOM 773 C CA . PHE A 1 99 ? -29.297 -3.654 51.804 1.00 85.06 99 PHE A CA 1
ATOM 774 C C . PHE A 1 99 ? -27.893 -4.171 51.446 1.00 85.06 99 PHE A C 1
ATOM 776 O O . PHE A 1 99 ? -27.171 -3.505 50.697 1.00 85.06 99 PHE A O 1
ATOM 783 N N . THR A 1 100 ? -27.515 -5.359 51.928 1.00 85.19 100 THR A N 1
ATOM 784 C CA . THR A 1 100 ? -26.264 -6.028 51.551 1.00 85.19 100 THR A CA 1
ATOM 785 C C . THR A 1 100 ? -26.341 -6.493 50.100 1.00 85.19 100 THR A C 1
ATOM 787 O O . THR A 1 100 ? -25.420 -6.231 49.331 1.00 85.19 100 THR A O 1
ATOM 790 N N . LEU A 1 101 ? -27.463 -7.098 49.690 1.00 85.31 101 LEU A N 1
ATOM 791 C CA . LEU A 1 101 ? -27.698 -7.494 48.295 1.00 85.31 101 LEU A CA 1
ATOM 792 C C . LEU A 1 101 ? -27.641 -6.292 47.345 1.00 85.31 101 LEU A C 1
ATOM 794 O O . LEU A 1 101 ? -26.957 -6.335 46.328 1.00 85.31 101 LEU A O 1
ATOM 798 N N . VAL A 1 102 ? -28.294 -5.185 47.705 1.00 87.38 102 VAL A N 1
ATOM 799 C CA . VAL A 1 102 ? -28.257 -3.941 46.921 1.00 87.38 102 VAL A CA 1
ATOM 800 C C . VAL A 1 102 ? -26.843 -3.370 46.829 1.00 87.38 102 VAL A C 1
ATOM 802 O O . VAL A 1 102 ? -26.490 -2.818 45.790 1.00 87.38 102 VAL A O 1
ATOM 805 N N . SER A 1 103 ? -26.040 -3.483 47.890 1.00 86.69 103 SER A N 1
ATOM 806 C CA . SER A 1 103 ? -24.643 -3.034 47.865 1.00 86.69 103 SER A CA 1
ATOM 807 C C . SER A 1 103 ? -23.814 -3.895 46.911 1.00 86.69 103 SER A C 1
ATOM 809 O O . SER A 1 103 ? -23.198 -3.344 46.010 1.00 86.69 103 SER A O 1
ATOM 811 N N . ARG A 1 104 ? -23.934 -5.228 46.988 1.00 87.38 104 ARG A N 1
ATOM 812 C CA . ARG A 1 104 ? -23.274 -6.153 46.047 1.00 87.38 104 ARG A CA 1
ATOM 813 C C . ARG A 1 104 ? -23.649 -5.875 44.594 1.00 87.38 104 ARG A C 1
ATOM 815 O O . ARG A 1 104 ? -22.775 -5.735 43.756 1.00 87.38 104 ARG A O 1
ATOM 822 N N . MET A 1 105 ? -24.938 -5.685 44.307 1.00 89.19 105 MET A N 1
ATOM 823 C CA . MET A 1 105 ? -25.388 -5.332 42.955 1.00 89.19 105 MET A CA 1
ATOM 824 C C . MET A 1 105 ? -24.876 -3.967 42.475 1.00 89.19 105 MET A C 1
ATOM 826 O O . MET A 1 105 ? -24.922 -3.682 41.280 1.00 89.19 105 MET A O 1
ATOM 830 N N . LYS A 1 106 ? -24.507 -3.055 43.380 1.00 91.25 106 LYS A N 1
ATOM 831 C CA . LYS A 1 106 ? -23.870 -1.788 43.000 1.00 91.25 106 LYS A CA 1
ATOM 832 C C . LYS A 1 106 ? -22.391 -1.994 42.717 1.00 91.25 106 LYS A C 1
ATOM 834 O O . LYS A 1 106 ? -21.917 -1.437 41.736 1.00 91.25 106 LYS A O 1
ATOM 839 N N . ASP A 1 107 ? -21.717 -2.796 43.531 1.00 91.94 107 ASP A N 1
ATOM 840 C CA . ASP A 1 107 ? -20.305 -3.128 43.351 1.00 91.94 107 ASP A CA 1
ATOM 841 C C . ASP A 1 107 ? -20.101 -3.888 42.029 1.00 91.94 107 ASP A C 1
ATOM 843 O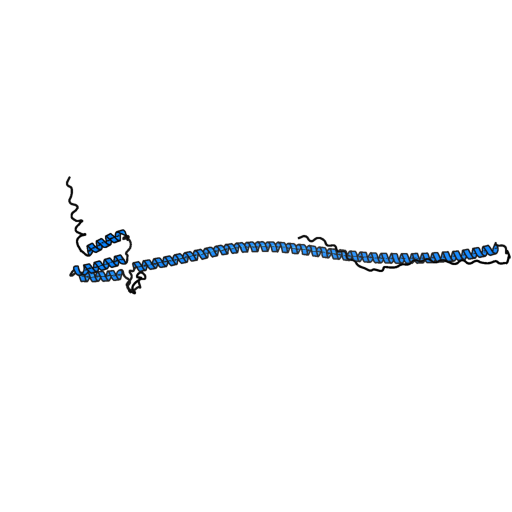 O . ASP A 1 107 ? -19.332 -3.438 41.191 1.00 91.94 107 ASP A O 1
ATOM 847 N N . GLU A 1 108 ? -20.909 -4.918 41.751 1.00 93.69 108 GLU A N 1
ATOM 848 C CA . GLU A 1 108 ? -20.889 -5.655 40.474 1.00 93.69 108 GLU A CA 1
ATOM 849 C C . GLU A 1 108 ? -21.129 -4.738 39.266 1.00 93.69 108 GLU A C 1
ATOM 851 O O . GLU A 1 108 ? -20.423 -4.812 38.264 1.00 93.69 108 GLU A O 1
ATOM 856 N N . ARG A 1 109 ? -22.101 -3.818 39.359 1.00 94.38 109 ARG A N 1
ATOM 857 C CA . ARG A 1 109 ? -22.349 -2.841 38.287 1.00 94.38 109 ARG A CA 1
ATOM 858 C C . ARG A 1 109 ? -21.190 -1.869 38.100 1.00 94.38 109 ARG A C 1
ATOM 860 O O . ARG A 1 109 ? -20.963 -1.432 36.975 1.00 94.38 109 ARG A O 1
ATOM 867 N N . ASN A 1 110 ? -20.512 -1.484 39.178 1.00 96.44 110 ASN A N 1
ATOM 868 C CA . ASN A 1 110 ? -19.337 -0.628 39.090 1.00 96.44 110 ASN A CA 1
ATOM 869 C C . ASN A 1 110 ? -18.183 -1.375 38.418 1.00 96.44 110 ASN A C 1
ATOM 871 O O . ASN A 1 110 ? -17.602 -0.823 37.491 1.00 96.44 110 ASN A O 1
ATOM 875 N N . ASP A 1 111 ? -17.925 -2.626 38.800 1.00 96.19 111 ASP A N 1
ATOM 876 C CA . ASP A 1 111 ? -16.894 -3.465 38.180 1.00 96.19 111 ASP A CA 1
ATOM 877 C C . ASP A 1 111 ? -17.162 -3.659 36.676 1.00 96.19 111 ASP A C 1
ATOM 879 O O . ASP A 1 111 ? -16.270 -3.484 35.840 1.00 96.19 111 ASP A O 1
ATOM 883 N N . ASP A 1 112 ? -18.415 -3.947 36.305 1.00 96.81 112 ASP A N 1
ATOM 884 C CA . ASP A 1 112 ? -18.834 -4.053 34.905 1.00 96.81 112 ASP A CA 1
ATOM 885 C C . ASP A 1 112 ? -18.639 -2.729 34.153 1.00 96.81 112 ASP A C 1
ATOM 887 O O . ASP A 1 112 ? -18.161 -2.711 33.016 1.00 96.81 112 ASP A O 1
ATOM 891 N N . MET A 1 113 ? -18.986 -1.603 34.780 1.00 96.88 113 MET A N 1
ATOM 892 C CA . MET A 1 113 ? -18.819 -0.276 34.190 1.00 96.88 113 MET A CA 1
ATOM 893 C C . MET A 1 113 ? -17.339 0.072 33.989 1.00 96.88 113 MET A C 1
ATOM 895 O O . MET A 1 113 ? -16.981 0.579 32.925 1.00 96.88 113 MET A O 1
ATOM 899 N N . GLU A 1 114 ? -16.476 -0.228 34.960 1.00 97.56 114 GLU A N 1
ATOM 900 C CA . GLU A 1 114 ? -15.027 -0.036 34.856 1.00 97.56 114 GLU A CA 1
ATOM 901 C C . GLU A 1 114 ? -14.434 -0.884 33.728 1.00 97.56 114 GLU A C 1
ATOM 903 O O . GLU A 1 114 ? -13.635 -0.392 32.924 1.00 97.56 114 GLU A O 1
ATOM 908 N N . LYS A 1 115 ? -14.882 -2.138 33.601 1.00 97.56 115 LYS A N 1
ATOM 909 C CA . LYS A 1 115 ? -14.468 -3.026 32.515 1.00 97.56 115 LYS A CA 1
ATOM 910 C C . LYS A 1 115 ? -14.887 -2.488 31.148 1.00 97.56 115 LYS A C 1
ATOM 912 O O . LYS A 1 115 ? -14.047 -2.367 30.260 1.00 97.56 115 LYS A O 1
ATOM 917 N N . VAL A 1 116 ? -16.151 -2.092 30.991 1.00 97.31 116 VAL A N 1
ATOM 918 C CA . VAL A 1 116 ? -16.655 -1.493 29.742 1.00 97.31 116 VAL A CA 1
ATOM 919 C C . VAL A 1 116 ? -15.905 -0.203 29.411 1.00 97.31 116 VAL A C 1
ATOM 921 O O . VAL A 1 116 ? -15.589 0.050 28.249 1.00 97.31 116 VAL A O 1
ATOM 924 N N . GLN A 1 117 ? -15.584 0.614 30.414 1.00 97.94 117 GLN A N 1
ATOM 925 C CA . GLN A 1 117 ? -14.813 1.836 30.219 1.00 97.94 117 GLN A CA 1
ATOM 926 C C . GLN A 1 117 ? -13.385 1.537 29.744 1.00 97.94 117 GLN A C 1
ATOM 928 O O . GLN A 1 117 ? -12.905 2.205 28.827 1.00 97.94 117 GLN A O 1
ATOM 933 N N . SER A 1 118 ? -12.727 0.535 30.327 1.00 97.88 118 SER A N 1
ATOM 934 C CA . SER A 1 118 ? -11.406 0.064 29.896 1.00 97.88 118 SER A CA 1
ATOM 935 C C . SER A 1 118 ? -11.434 -0.449 28.453 1.00 97.88 118 SER A C 1
ATOM 937 O O . SER A 1 118 ? -10.646 -0.001 27.617 1.00 97.88 118 SER A O 1
ATOM 939 N N . ASP A 1 119 ? -12.406 -1.301 28.118 1.00 97.94 119 ASP A N 1
ATOM 940 C CA . ASP A 1 119 ? -12.581 -1.834 26.765 1.00 97.94 119 ASP A CA 1
ATOM 941 C C . ASP A 1 119 ? -12.820 -0.709 25.748 1.00 97.94 119 ASP A C 1
ATOM 943 O O . ASP A 1 119 ? -12.215 -0.685 24.674 1.00 97.94 119 ASP A O 1
ATOM 947 N N . LEU A 1 120 ? -13.638 0.284 26.104 1.00 97.81 120 LEU A N 1
ATOM 948 C CA . LEU A 1 120 ? -13.909 1.442 25.256 1.00 97.81 120 LEU A CA 1
ATOM 949 C C . LEU A 1 120 ? -12.660 2.308 25.033 1.00 97.81 120 LEU A C 1
ATOM 951 O O . LEU A 1 120 ? -12.463 2.817 23.929 1.00 97.81 120 LEU A O 1
ATOM 955 N N . GLN A 1 121 ? -11.805 2.471 26.045 1.00 98.06 121 GLN A N 1
ATOM 956 C CA . GLN A 1 121 ? -10.523 3.167 25.892 1.00 98.06 121 GLN A CA 1
ATOM 957 C C . GLN A 1 121 ? -9.566 2.391 24.980 1.00 98.06 121 GLN A C 1
ATOM 959 O O . GLN A 1 121 ? -8.969 2.984 24.083 1.00 98.06 121 GLN A O 1
ATOM 964 N N . ASN A 1 122 ? -9.484 1.068 25.135 1.00 98.12 122 ASN A N 1
ATOM 965 C CA . ASN A 1 122 ? -8.650 0.215 24.285 1.00 98.12 122 ASN A CA 1
ATOM 966 C C . ASN A 1 122 ? -9.092 0.259 22.816 1.00 98.12 122 ASN A C 1
ATOM 968 O O . ASN A 1 122 ? -8.262 0.398 21.913 1.00 98.12 122 ASN A O 1
ATOM 972 N N . VAL A 1 123 ? -10.403 0.193 22.564 1.00 97.94 123 VAL A N 1
ATOM 973 C CA . VAL A 1 123 ? -10.957 0.299 21.207 1.00 97.94 123 VAL A CA 1
ATOM 974 C C . VAL A 1 123 ? -10.676 1.676 20.611 1.00 97.94 123 VAL A C 1
ATOM 976 O O . VAL A 1 123 ? -10.266 1.754 19.455 1.00 97.94 123 VAL A O 1
ATOM 979 N N . LYS A 1 124 ? -10.832 2.759 21.385 1.00 98.12 124 LYS A N 1
ATOM 980 C CA . LYS A 1 124 ? -10.491 4.115 20.928 1.00 98.12 124 LYS A CA 1
ATOM 981 C C . LYS A 1 124 ? -9.017 4.243 20.559 1.00 98.12 124 LYS A C 1
ATOM 983 O O . LYS A 1 124 ? -8.730 4.726 19.473 1.00 98.12 124 LYS A O 1
ATOM 988 N N . ALA A 1 125 ? -8.111 3.775 21.416 1.00 98.19 125 ALA A N 1
ATOM 989 C CA . ALA A 1 125 ? -6.673 3.811 21.149 1.00 98.19 125 ALA A CA 1
ATOM 990 C C . ALA A 1 125 ? -6.301 3.000 19.895 1.00 98.19 125 ALA A C 1
ATOM 992 O O . ALA A 1 125 ? -5.501 3.437 19.070 1.00 98.19 125 ALA A O 1
ATOM 993 N N . THR A 1 126 ? -6.932 1.837 19.715 1.00 98.06 126 THR A N 1
ATOM 994 C CA . THR A 1 126 ? -6.740 1.022 18.509 1.00 98.06 126 THR A CA 1
ATOM 995 C C . THR A 1 126 ? -7.256 1.753 17.272 1.00 98.06 126 THR A C 1
ATOM 997 O O . THR A 1 126 ? -6.583 1.767 16.247 1.00 98.06 126 THR A O 1
ATOM 1000 N N . LEU A 1 127 ? -8.431 2.383 17.350 1.00 98.19 127 LEU A N 1
ATOM 1001 C CA . LEU A 1 127 ? -9.013 3.126 16.235 1.00 98.19 127 LEU A CA 1
ATOM 1002 C C . LEU A 1 127 ? -8.108 4.285 15.807 1.00 98.19 127 LEU A C 1
ATOM 1004 O O . LEU A 1 127 ? -7.806 4.396 14.623 1.00 98.19 127 LEU A O 1
ATOM 1008 N N . THR A 1 128 ? -7.624 5.088 16.758 1.00 98.12 128 THR A N 1
ATOM 1009 C CA . THR A 1 128 ? -6.724 6.212 16.461 1.00 98.12 128 THR A CA 1
ATOM 1010 C C . THR A 1 128 ? -5.424 5.734 15.825 1.00 98.12 128 THR A C 1
ATOM 1012 O O . THR A 1 128 ? -5.003 6.290 14.817 1.00 98.12 128 THR A O 1
ATOM 1015 N N . GLN A 1 129 ? -4.839 4.641 16.328 1.00 98.31 129 GLN A N 1
ATOM 1016 C CA . GLN A 1 129 ? -3.649 4.046 15.715 1.00 98.31 129 GLN A CA 1
ATOM 1017 C C . GLN A 1 129 ? -3.916 3.619 14.261 1.00 98.31 129 GLN A C 1
ATOM 1019 O O . GLN A 1 129 ? -3.103 3.870 13.375 1.00 98.31 129 GLN A O 1
ATOM 1024 N N . ARG A 1 130 ? -5.065 2.991 13.981 1.00 97.88 130 ARG A N 1
ATOM 1025 C CA . ARG A 1 130 ? -5.418 2.569 12.614 1.00 97.88 130 ARG A CA 1
ATOM 1026 C C . ARG A 1 130 ? -5.699 3.743 11.685 1.00 97.88 130 ARG A C 1
ATOM 1028 O O . ARG A 1 130 ? -5.410 3.652 10.494 1.00 97.88 130 ARG A O 1
ATOM 1035 N N . GLU A 1 131 ? -6.259 4.830 12.201 1.00 98.19 131 GLU A N 1
ATOM 1036 C CA . GLU A 1 131 ? -6.445 6.066 11.441 1.00 98.19 131 GLU A CA 1
ATOM 1037 C C . GLU A 1 131 ? -5.101 6.701 11.071 1.00 98.19 131 GLU A C 1
ATOM 1039 O O . GLU A 1 131 ? -4.913 7.086 9.917 1.00 98.19 131 GLU A O 1
ATOM 1044 N N . GLU A 1 132 ? -4.143 6.731 11.998 1.00 98.12 132 GLU A N 1
ATOM 1045 C CA . GLU A 1 132 ? -2.773 7.187 11.738 1.00 98.12 132 GLU A CA 1
ATOM 1046 C C . GLU A 1 132 ? -2.064 6.302 10.702 1.00 98.12 132 GLU A C 1
ATOM 1048 O O . GLU A 1 132 ? -1.529 6.811 9.717 1.00 98.12 132 GLU A O 1
ATOM 1053 N N . GLU A 1 133 ? -2.122 4.975 10.860 1.00 98.12 133 GLU A N 1
ATOM 1054 C CA . GLU A 1 133 ? -1.570 4.017 9.891 1.00 98.12 133 GLU A CA 1
ATOM 1055 C C . GLU A 1 133 ? -2.178 4.216 8.496 1.00 98.12 133 GLU A C 1
ATOM 1057 O O . GLU A 1 133 ? -1.461 4.243 7.495 1.00 98.12 133 GLU A O 1
ATOM 1062 N N . LYS A 1 134 ? -3.499 4.414 8.417 1.00 98.06 134 LYS A N 1
ATOM 1063 C CA . LYS A 1 134 ? -4.192 4.697 7.157 1.00 98.06 134 LYS A CA 1
ATOM 1064 C C . LYS A 1 134 ? -3.681 5.986 6.512 1.00 98.06 134 LYS A C 1
ATOM 1066 O O . LYS A 1 134 ? -3.464 5.992 5.303 1.00 98.06 134 LYS A O 1
ATOM 1071 N N . LEU A 1 135 ? -3.507 7.062 7.279 1.00 98.00 135 LEU A N 1
ATOM 1072 C CA . LEU A 1 135 ? -2.996 8.333 6.756 1.00 98.00 135 LEU A CA 1
ATOM 1073 C C . LEU A 1 135 ? -1.559 8.192 6.234 1.00 98.00 135 LEU A C 1
ATOM 1075 O O . LEU A 1 135 ? -1.253 8.704 5.157 1.00 98.00 135 LEU A O 1
ATOM 1079 N N . CYS A 1 136 ? -0.705 7.451 6.944 1.00 98.00 136 CYS A N 1
ATOM 1080 C CA . CYS A 1 136 ? 0.651 7.130 6.494 1.00 98.00 136 CYS A CA 1
ATOM 1081 C C . CYS A 1 136 ? 0.654 6.316 5.193 1.00 98.00 136 CYS A C 1
ATOM 1083 O O . CYS A 1 136 ? 1.373 6.651 4.257 1.00 98.00 136 CYS A O 1
ATOM 1085 N N . LEU A 1 137 ? -0.187 5.286 5.086 1.00 98.00 137 LEU A N 1
ATOM 1086 C CA . LEU A 1 137 ? -0.291 4.497 3.855 1.00 98.00 137 LEU A CA 1
ATOM 1087 C C . LEU A 1 137 ? -0.826 5.330 2.683 1.00 98.00 137 LEU A C 1
ATOM 1089 O O . LEU A 1 137 ? -0.378 5.170 1.552 1.00 98.00 137 LEU A O 1
ATOM 1093 N N . GLN A 1 138 ? -1.769 6.240 2.933 1.00 98.31 138 GLN A N 1
ATOM 1094 C CA . GLN A 1 138 ? -2.285 7.138 1.898 1.00 98.31 138 GLN A CA 1
ATOM 1095 C C . GLN A 1 138 ? -1.214 8.102 1.376 1.00 98.31 138 GLN A C 1
ATOM 1097 O O . GLN A 1 138 ? -1.162 8.346 0.170 1.00 98.31 138 GLN A O 1
ATOM 1102 N N . SER A 1 139 ? -0.355 8.633 2.250 1.00 98.00 139 SER A N 1
ATOM 1103 C CA . SER A 1 139 ? 0.745 9.500 1.819 1.00 98.00 139 SER A CA 1
ATOM 1104 C C . SER A 1 139 ? 1.816 8.725 1.046 1.00 98.00 139 SER A C 1
ATOM 1106 O O . SER A 1 139 ? 2.309 9.223 0.034 1.00 98.00 139 SER A O 1
ATOM 1108 N N . GLU A 1 140 ? 2.117 7.487 1.448 1.00 98.44 140 GLU A N 1
ATOM 1109 C CA . GLU A 1 140 ? 3.032 6.601 0.723 1.00 98.44 140 GLU A CA 1
ATOM 1110 C C . GLU A 1 140 ? 2.501 6.248 -0.673 1.00 98.44 140 GLU A C 1
ATOM 1112 O O . GLU A 1 140 ? 3.234 6.358 -1.656 1.00 98.44 140 GLU A O 1
ATOM 1117 N N . ILE A 1 141 ? 1.213 5.901 -0.786 1.00 98.31 141 ILE A N 1
ATOM 1118 C CA . ILE A 1 141 ? 0.562 5.652 -2.080 1.00 98.31 141 ILE A CA 1
ATOM 1119 C C . ILE A 1 141 ? 0.696 6.878 -2.985 1.00 98.31 141 ILE A C 1
ATOM 1121 O O . ILE A 1 141 ? 1.098 6.736 -4.137 1.00 98.31 141 ILE A O 1
ATOM 1125 N N . HIS A 1 142 ? 0.426 8.078 -2.468 1.00 97.88 142 HIS A N 1
ATOM 1126 C CA . HIS A 1 142 ? 0.556 9.304 -3.254 1.00 97.88 142 HIS A CA 1
ATOM 1127 C C . HIS A 1 142 ? 1.995 9.530 -3.745 1.00 97.88 142 HIS A C 1
ATOM 1129 O O . HIS A 1 142 ? 2.208 9.846 -4.915 1.00 97.88 142 HIS A O 1
ATOM 1135 N N . ALA A 1 143 ? 2.995 9.317 -2.885 1.00 98.12 143 ALA A N 1
ATOM 1136 C CA . ALA A 1 143 ? 4.403 9.440 -3.262 1.00 98.12 143 ALA A CA 1
ATOM 1137 C C . ALA A 1 143 ? 4.810 8.417 -4.342 1.00 98.12 143 ALA A C 1
ATOM 1139 O O . ALA A 1 143 ? 5.535 8.748 -5.283 1.00 98.12 143 ALA A O 1
ATOM 1140 N N . LEU A 1 144 ? 4.317 7.178 -4.241 1.00 98.25 144 LEU A N 1
ATOM 1141 C CA . LEU A 1 144 ? 4.546 6.140 -5.248 1.00 98.25 144 LEU A CA 1
ATOM 1142 C C . LEU A 1 144 ? 3.846 6.456 -6.574 1.00 98.25 144 LEU A C 1
ATOM 1144 O O . LEU A 1 144 ? 4.425 6.233 -7.636 1.00 98.25 144 LEU A O 1
ATOM 1148 N N . GLU A 1 145 ? 2.631 7.002 -6.542 1.00 98.31 145 GLU A N 1
ATOM 1149 C CA . GLU A 1 145 ? 1.920 7.453 -7.741 1.00 98.31 145 GLU A CA 1
ATOM 1150 C C . GLU A 1 145 ? 2.664 8.588 -8.452 1.00 98.31 145 GLU A C 1
ATOM 1152 O O . GLU A 1 145 ? 2.809 8.558 -9.675 1.00 98.31 145 GLU A O 1
ATOM 1157 N N . GLU A 1 146 ? 3.179 9.568 -7.707 1.00 98.25 146 GLU A N 1
ATOM 1158 C CA . GLU A 1 146 ? 4.020 10.630 -8.264 1.00 98.25 146 GLU A CA 1
ATOM 1159 C C . GLU A 1 146 ? 5.298 10.063 -8.882 1.00 98.25 146 GLU A C 1
ATOM 1161 O O . GLU A 1 146 ? 5.629 10.392 -10.024 1.00 98.25 146 GLU A O 1
ATOM 1166 N N . SER A 1 147 ? 5.979 9.154 -8.180 1.00 98.31 147 SER A N 1
ATOM 1167 C CA . SER A 1 147 ? 7.165 8.479 -8.709 1.00 98.31 147 SER A CA 1
ATOM 1168 C C . SER A 1 147 ? 6.851 7.720 -10.004 1.00 98.31 147 SER A C 1
ATOM 1170 O O . SER A 1 147 ? 7.548 7.906 -11.004 1.00 98.31 147 SER A O 1
ATOM 1172 N N . ASN A 1 148 ? 5.751 6.964 -10.051 1.00 98.00 148 ASN A N 1
ATOM 1173 C CA . ASN A 1 148 ? 5.319 6.264 -11.261 1.00 98.00 148 ASN A CA 1
ATOM 1174 C C . ASN A 1 148 ? 5.061 7.230 -12.420 1.00 98.00 148 ASN A C 1
ATOM 1176 O O . ASN A 1 148 ? 5.560 6.993 -13.518 1.00 98.00 148 ASN A O 1
ATOM 1180 N N . ARG A 1 149 ? 4.377 8.357 -12.183 1.00 98.06 149 ARG A N 1
ATOM 1181 C CA . ARG A 1 149 ? 4.167 9.382 -13.220 1.00 98.06 149 ARG A CA 1
ATOM 1182 C C . ARG A 1 149 ? 5.488 9.932 -13.758 1.00 98.06 149 ARG A C 1
ATOM 1184 O O . ARG A 1 149 ? 5.625 10.105 -14.969 1.00 98.06 149 ARG A O 1
ATOM 1191 N N . THR A 1 150 ? 6.474 10.187 -12.892 1.00 98.12 150 THR A N 1
ATOM 1192 C CA . THR A 1 150 ? 7.796 10.660 -13.344 1.00 98.12 150 THR A CA 1
ATOM 1193 C C . THR A 1 150 ? 8.530 9.613 -14.185 1.00 98.12 150 THR A C 1
ATOM 1195 O O . THR A 1 150 ? 9.102 9.950 -15.223 1.00 98.12 150 THR A O 1
ATOM 1198 N N . LEU A 1 151 ? 8.466 8.335 -13.796 1.00 97.94 151 LEU A N 1
ATOM 1199 C CA . LEU A 1 151 ? 9.071 7.236 -14.549 1.00 97.94 151 LEU A CA 1
ATOM 1200 C C . LEU A 1 151 ? 8.377 7.019 -15.897 1.00 97.94 151 LEU A C 1
ATOM 1202 O O . LEU A 1 151 ? 9.050 6.825 -16.907 1.00 97.94 151 LEU A O 1
ATOM 1206 N N . GLU A 1 152 ? 7.049 7.095 -15.945 1.00 98.44 152 GLU A N 1
ATOM 1207 C CA . GLU A 1 152 ? 6.279 7.006 -17.187 1.00 98.44 152 GLU A CA 1
ATOM 1208 C C . GLU A 1 152 ? 6.634 8.136 -18.160 1.00 98.44 152 GLU A C 1
ATOM 1210 O O . GLU A 1 152 ? 6.844 7.878 -19.350 1.00 98.44 152 GLU A O 1
ATOM 1215 N N . ALA A 1 153 ? 6.772 9.368 -17.660 1.00 98.25 153 ALA A N 1
ATOM 1216 C CA . ALA A 1 153 ? 7.217 10.506 -18.458 1.00 98.25 153 ALA A CA 1
ATOM 1217 C C . ALA A 1 153 ? 8.636 10.291 -19.014 1.00 98.25 153 ALA A C 1
ATOM 1219 O O . ALA A 1 153 ? 8.856 10.463 -20.215 1.00 98.25 153 ALA A O 1
ATOM 1220 N N . ALA A 1 154 ? 9.574 9.826 -18.182 1.00 98.31 154 ALA A N 1
ATOM 1221 C CA . ALA A 1 154 ? 10.938 9.517 -18.609 1.00 98.31 154 ALA A CA 1
ATOM 1222 C C . ALA A 1 154 ? 10.979 8.389 -19.659 1.00 98.31 154 ALA A C 1
ATOM 1224 O O . ALA A 1 154 ? 11.717 8.466 -20.642 1.00 98.31 154 ALA A O 1
ATOM 1225 N N . ILE A 1 155 ? 10.152 7.350 -19.502 1.00 98.12 155 ILE A N 1
ATOM 1226 C CA . ILE A 1 155 ? 10.018 6.272 -20.492 1.00 98.12 155 ILE A CA 1
ATOM 1227 C C . ILE A 1 155 ? 9.488 6.820 -21.820 1.00 98.12 155 ILE A C 1
ATOM 1229 O O . ILE A 1 155 ? 9.973 6.423 -22.883 1.00 98.12 155 ILE A O 1
ATOM 1233 N N . ALA A 1 156 ? 8.492 7.708 -21.788 1.00 98.25 156 ALA A N 1
ATOM 1234 C CA . ALA A 1 156 ? 7.949 8.324 -22.993 1.00 98.25 156 ALA A CA 1
ATOM 1235 C C . ALA A 1 156 ? 9.007 9.167 -23.724 1.00 98.25 156 ALA A C 1
ATOM 1237 O O . ALA A 1 156 ? 9.160 9.034 -24.940 1.00 98.25 156 ALA A O 1
ATOM 1238 N N . GLU A 1 157 ? 9.785 9.963 -22.988 1.00 98.38 157 GLU A N 1
ATOM 1239 C CA . GLU A 1 157 ? 10.884 10.763 -23.534 1.00 98.38 157 GLU A CA 1
ATOM 1240 C C . GLU A 1 157 ? 11.975 9.884 -24.164 1.00 98.38 157 GLU A C 1
ATOM 1242 O O . GLU A 1 157 ? 12.342 10.076 -25.326 1.00 98.38 157 GLU A O 1
ATOM 1247 N N . LEU A 1 158 ? 12.425 8.844 -23.454 1.00 98.19 158 LEU A N 1
ATOM 1248 C CA . LEU A 1 158 ? 13.419 7.900 -23.971 1.00 98.19 158 LEU A CA 1
ATOM 1249 C C . LEU A 1 158 ? 12.927 7.161 -25.221 1.00 98.19 158 LEU A C 1
ATOM 1251 O O . LEU A 1 158 ? 13.705 6.930 -26.147 1.00 98.19 158 LEU A O 1
ATOM 1255 N N . ARG A 1 159 ? 11.638 6.805 -25.287 1.00 98.12 159 ARG A N 1
ATOM 1256 C CA . ARG A 1 159 ? 11.040 6.189 -26.484 1.00 98.12 159 ARG A CA 1
ATOM 1257 C C . ARG A 1 159 ? 11.043 7.143 -27.675 1.00 98.12 159 ARG A C 1
ATOM 1259 O O . ARG A 1 159 ? 11.354 6.711 -28.785 1.00 98.12 159 ARG A O 1
ATOM 1266 N N . LEU A 1 160 ? 10.725 8.420 -27.459 1.00 98.19 160 LEU A N 1
ATOM 1267 C CA . LEU A 1 160 ? 10.774 9.440 -28.510 1.00 98.19 160 LEU A CA 1
ATOM 1268 C C . LEU A 1 160 ? 12.201 9.635 -29.033 1.00 98.19 160 LEU A C 1
ATOM 1270 O O . LEU A 1 160 ? 12.415 9.639 -30.247 1.00 98.19 160 LEU A O 1
ATOM 1274 N N . GLU A 1 161 ? 13.182 9.734 -28.137 1.00 98.25 161 GLU A N 1
ATOM 1275 C CA . GLU A 1 161 ? 14.585 9.902 -28.521 1.00 98.25 161 GLU A CA 1
ATOM 1276 C C . GLU A 1 161 ? 15.134 8.650 -29.227 1.00 98.25 161 GLU A C 1
ATOM 1278 O O . GLU A 1 161 ? 15.845 8.758 -30.228 1.00 98.25 161 GLU A O 1
ATOM 1283 N N . ALA A 1 162 ? 14.746 7.447 -28.792 1.00 97.94 162 ALA A N 1
ATOM 1284 C CA . ALA A 1 162 ? 15.094 6.205 -29.479 1.00 97.94 162 ALA A CA 1
ATOM 1285 C C . ALA A 1 162 ? 14.533 6.162 -30.910 1.00 97.94 162 ALA A C 1
ATOM 1287 O O . ALA A 1 162 ? 15.246 5.788 -31.844 1.00 97.94 162 ALA A O 1
ATOM 1288 N N . GLU A 1 163 ? 13.283 6.584 -31.111 1.00 98.31 163 GLU A N 1
ATOM 1289 C CA . GLU A 1 163 ? 12.663 6.612 -32.437 1.00 98.31 163 GLU A CA 1
ATOM 1290 C C . GLU A 1 163 ? 13.315 7.662 -33.350 1.00 98.31 163 GLU A C 1
ATOM 1292 O O . GLU A 1 163 ? 13.575 7.398 -34.527 1.00 98.31 163 GLU A O 1
ATOM 1297 N N . LYS A 1 164 ? 13.664 8.832 -32.808 1.00 98.31 164 LYS A N 1
ATOM 1298 C CA . LYS A 1 164 ? 14.429 9.862 -33.523 1.00 98.31 164 LYS A CA 1
ATOM 1299 C C . LYS A 1 164 ? 15.807 9.351 -33.946 1.00 98.31 164 LYS A C 1
ATOM 1301 O O . LYS A 1 164 ? 16.179 9.492 -35.112 1.00 98.31 164 LYS A O 1
ATOM 1306 N N . ASN A 1 165 ? 16.533 8.698 -33.041 1.00 98.06 165 ASN A N 1
ATOM 1307 C CA . ASN A 1 165 ? 17.829 8.096 -33.352 1.00 98.06 165 ASN A CA 1
ATOM 1308 C C . ASN A 1 165 ? 17.703 6.982 -34.391 1.00 98.06 165 ASN A C 1
ATOM 1310 O O . ASN A 1 165 ? 18.511 6.908 -35.314 1.00 98.06 165 ASN A O 1
ATOM 1314 N N . ARG A 1 166 ? 16.645 6.168 -34.321 1.00 98.31 166 ARG A N 1
ATOM 1315 C CA . ARG A 1 166 ? 16.359 5.144 -35.329 1.00 98.31 166 ARG A CA 1
ATOM 1316 C C . ARG A 1 166 ? 16.136 5.741 -36.718 1.00 98.31 166 ARG A C 1
ATOM 1318 O O . ARG A 1 166 ? 16.625 5.180 -37.697 1.00 98.31 166 ARG A O 1
ATOM 1325 N N . ARG A 1 167 ? 15.413 6.860 -36.826 1.00 98.06 167 ARG A N 1
ATOM 1326 C CA . ARG A 1 167 ? 15.235 7.574 -38.105 1.00 98.06 167 ARG A CA 1
ATOM 1327 C C . ARG A 1 167 ? 16.567 8.090 -38.636 1.00 98.06 167 ARG A C 1
ATOM 1329 O O . ARG A 1 167 ? 16.885 7.831 -39.790 1.00 98.06 167 ARG A O 1
ATOM 1336 N N . LYS A 1 168 ? 17.376 8.704 -37.772 1.00 98.06 168 LYS A N 1
ATOM 1337 C CA . LYS A 1 168 ? 18.704 9.207 -38.139 1.00 98.06 168 LYS A CA 1
ATOM 1338 C C . LYS A 1 168 ? 19.652 8.099 -38.605 1.00 98.06 168 LYS A C 1
ATOM 1340 O O . LYS A 1 168 ? 20.379 8.291 -39.570 1.00 98.06 168 LYS A O 1
ATOM 1345 N N . ILE A 1 169 ? 19.623 6.928 -37.963 1.00 97.75 169 ILE A N 1
ATOM 1346 C CA . ILE A 1 169 ? 20.396 5.757 -38.409 1.00 97.75 169 ILE A CA 1
ATOM 1347 C C . ILE A 1 169 ? 19.978 5.350 -39.823 1.00 97.75 169 ILE A C 1
ATOM 1349 O O . ILE A 1 169 ? 20.841 5.201 -40.678 1.00 97.75 169 ILE A O 1
ATOM 1353 N N . LYS A 1 170 ? 18.672 5.244 -40.099 1.00 98.12 170 LYS A N 1
ATOM 1354 C CA . LYS A 1 170 ? 18.175 4.890 -41.441 1.00 98.12 170 LYS A CA 1
ATOM 1355 C C . LYS A 1 170 ? 18.580 5.905 -42.513 1.00 98.12 170 LYS A C 1
ATOM 1357 O O . LYS A 1 170 ? 18.869 5.517 -43.640 1.00 98.12 170 LYS A O 1
ATOM 1362 N N . GLU A 1 171 ? 18.573 7.195 -42.180 1.00 98.12 171 GLU A N 1
ATOM 1363 C CA . GLU A 1 171 ? 19.044 8.254 -43.081 1.00 98.12 171 GLU A CA 1
ATOM 1364 C C . GLU A 1 171 ? 20.534 8.079 -43.393 1.00 98.12 171 GLU A C 1
ATOM 1366 O O . GLU A 1 171 ? 20.908 7.992 -44.560 1.00 98.12 171 GLU A O 1
ATOM 1371 N N . LEU A 1 172 ? 21.365 7.908 -42.361 1.00 97.94 172 LEU A N 1
ATOM 1372 C CA . LEU A 1 172 ? 22.804 7.691 -42.523 1.00 97.94 172 LEU A CA 1
ATOM 1373 C C . LEU A 1 172 ? 23.130 6.400 -43.288 1.00 97.94 172 LEU A C 1
ATOM 1375 O O . LEU A 1 172 ? 24.060 6.385 -44.088 1.00 97.94 172 LEU A O 1
ATOM 1379 N N . GLU A 1 173 ? 22.376 5.322 -43.071 1.00 97.94 173 GLU A N 1
ATOM 1380 C CA . GLU A 1 173 ? 22.519 4.070 -43.825 1.00 97.94 173 GLU A CA 1
ATOM 1381 C C . GLU A 1 173 ? 22.248 4.284 -45.318 1.00 97.94 173 GLU A C 1
ATOM 1383 O O . GLU A 1 173 ? 23.002 3.795 -46.162 1.00 97.94 173 GLU A O 1
ATOM 1388 N N . LYS A 1 174 ? 21.208 5.056 -45.652 1.00 97.94 174 LYS A N 1
ATOM 1389 C CA . LYS A 1 174 ? 20.873 5.396 -47.038 1.00 97.94 174 LYS A CA 1
ATOM 1390 C C . LYS A 1 174 ? 21.949 6.272 -47.681 1.00 97.94 174 LYS A C 1
ATOM 1392 O O . LYS A 1 174 ? 22.325 6.024 -48.828 1.00 97.94 174 LYS A O 1
ATOM 1397 N N . ASP A 1 175 ? 22.450 7.267 -46.955 1.00 97.56 175 ASP A N 1
ATOM 1398 C CA . ASP A 1 175 ? 23.519 8.145 -47.434 1.00 97.56 175 ASP A CA 1
ATOM 1399 C C . ASP A 1 175 ? 24.810 7.353 -47.676 1.00 97.56 175 ASP A C 1
ATOM 1401 O O . ASP A 1 175 ? 25.435 7.485 -48.730 1.00 97.56 175 ASP A O 1
ATOM 1405 N N . LEU A 1 176 ? 25.159 6.450 -46.755 1.00 97.19 176 LEU A N 1
ATOM 1406 C CA . LEU A 1 176 ? 26.304 5.553 -46.897 1.00 97.19 176 LEU A CA 1
ATOM 1407 C C . LEU A 1 176 ? 26.158 4.628 -48.111 1.00 97.19 176 LEU A C 1
ATOM 1409 O O . LEU A 1 176 ? 27.125 4.416 -48.844 1.00 97.19 176 LEU A O 1
ATOM 1413 N N . GLU A 1 177 ? 24.966 4.076 -48.345 1.00 98.19 177 GLU A N 1
ATOM 1414 C CA . GLU A 1 177 ? 24.703 3.242 -49.518 1.00 98.19 177 GLU A CA 1
ATOM 1415 C C . GLU A 1 177 ? 24.865 4.045 -50.820 1.00 98.19 177 GLU A C 1
ATOM 1417 O O . GLU A 1 177 ? 25.457 3.549 -51.784 1.00 98.19 177 GLU A O 1
ATOM 1422 N N . ALA A 1 178 ? 24.379 5.289 -50.847 1.00 97.56 178 ALA A N 1
ATOM 1423 C CA . ALA A 1 178 ? 24.526 6.182 -51.991 1.00 97.56 178 ALA A CA 1
ATOM 1424 C C . ALA A 1 178 ? 25.999 6.523 -52.267 1.00 97.56 178 ALA A C 1
ATOM 1426 O O . ALA A 1 178 ? 26.432 6.425 -53.417 1.00 97.56 178 ALA A O 1
ATOM 1427 N N . GLU A 1 179 ? 26.780 6.847 -51.232 1.00 96.56 179 GLU A N 1
ATOM 1428 C CA . GLU A 1 179 ? 28.225 7.082 -51.362 1.00 96.56 179 GLU A CA 1
ATOM 1429 C C . GLU A 1 179 ? 28.971 5.835 -51.831 1.00 96.56 179 GLU A C 1
ATOM 1431 O O . GLU A 1 179 ? 29.813 5.908 -52.721 1.00 96.56 179 GLU A O 1
ATOM 1436 N N . CYS A 1 180 ? 28.629 4.656 -51.304 1.00 97.25 180 CYS A N 1
ATOM 1437 C CA . CYS A 1 180 ? 29.234 3.407 -51.760 1.00 97.25 180 CYS A CA 1
ATOM 1438 C C . CYS A 1 180 ? 28.950 3.142 -53.243 1.00 97.25 180 CYS A C 1
ATOM 1440 O O . CYS A 1 180 ? 29.821 2.634 -53.950 1.00 97.25 180 CYS A O 1
ATOM 1442 N N . LYS A 1 181 ? 27.741 3.458 -53.726 1.00 97.25 181 LYS A N 1
ATOM 1443 C CA . LYS A 1 181 ? 27.391 3.333 -55.148 1.00 97.25 181 LYS A CA 1
ATOM 1444 C C . LYS A 1 181 ? 28.182 4.324 -56.000 1.00 97.25 181 LYS A C 1
ATOM 1446 O O . LYS A 1 181 ? 28.780 3.880 -56.975 1.00 97.25 181 LYS A O 1
ATOM 1451 N N . ARG A 1 182 ? 28.254 5.601 -55.599 1.00 96.81 182 ARG A N 1
ATOM 1452 C CA . ARG A 1 182 ? 29.080 6.624 -56.269 1.00 96.81 182 ARG A CA 1
ATOM 1453 C C . ARG A 1 182 ? 30.550 6.221 -56.340 1.00 96.81 182 ARG A C 1
ATOM 1455 O O . ARG A 1 182 ? 31.127 6.179 -57.418 1.00 96.81 182 ARG A O 1
ATOM 1462 N N . GLY A 1 183 ? 31.132 5.816 -55.214 1.00 96.62 183 GLY A N 1
ATOM 1463 C CA . GLY A 1 183 ? 32.528 5.389 -55.172 1.00 96.62 183 GLY A CA 1
ATOM 1464 C C . GLY A 1 183 ? 32.804 4.171 -56.060 1.00 96.62 183 GLY A C 1
ATOM 1465 O O . GLY A 1 183 ? 33.869 4.076 -56.661 1.00 96.62 183 GLY A O 1
ATOM 1466 N N . ARG A 1 184 ? 31.847 3.239 -56.202 1.00 96.88 184 ARG A N 1
ATOM 1467 C CA . ARG A 1 184 ? 31.980 2.110 -57.142 1.00 96.88 184 ARG A CA 1
ATOM 1468 C C . ARG A 1 184 ? 31.931 2.558 -58.600 1.00 96.88 184 ARG A C 1
ATOM 1470 O O . ARG A 1 184 ? 32.726 2.048 -59.383 1.00 96.88 184 ARG A O 1
ATOM 1477 N N . THR A 1 185 ? 31.022 3.465 -58.961 1.00 96.88 185 THR A N 1
ATOM 1478 C CA . THR A 1 185 ? 30.921 3.970 -60.339 1.00 96.88 185 THR A CA 1
ATOM 1479 C C . THR A 1 185 ? 32.160 4.770 -60.717 1.00 96.88 185 THR A C 1
ATOM 1481 O O . THR A 1 185 ? 32.768 4.478 -61.738 1.00 96.88 185 THR A O 1
ATOM 1484 N N . GLU A 1 186 ? 32.613 5.675 -59.848 1.00 96.81 186 GLU A N 1
ATOM 1485 C CA . GLU A 1 186 ? 33.843 6.450 -60.056 1.00 96.81 186 GLU A CA 1
ATOM 1486 C C . GLU A 1 186 ? 35.066 5.539 -60.188 1.00 96.81 186 GLU A C 1
ATOM 1488 O O . GLU A 1 186 ? 35.884 5.713 -61.090 1.00 96.81 186 GLU A O 1
ATOM 1493 N N . LYS A 1 187 ? 35.179 4.517 -59.328 1.00 96.88 187 LYS A N 1
ATOM 1494 C CA . LYS A 1 187 ? 36.263 3.533 -59.423 1.00 96.88 187 LYS A CA 1
ATOM 1495 C C . LYS A 1 187 ? 36.236 2.795 -60.761 1.00 96.88 187 LYS A C 1
ATOM 1497 O O . LYS A 1 187 ? 37.285 2.617 -61.370 1.00 96.88 187 LYS A O 1
ATOM 1502 N N . GLN A 1 188 ? 35.060 2.372 -61.218 1.00 97.00 188 GLN A N 1
ATOM 1503 C CA . GLN A 1 188 ? 34.910 1.678 -62.496 1.00 97.00 188 GLN A CA 1
ATOM 1504 C C . GLN A 1 188 ? 35.278 2.584 -63.682 1.00 97.00 188 GLN A C 1
ATOM 1506 O O . GLN A 1 188 ? 35.966 2.137 -64.597 1.00 97.00 188 GLN A O 1
ATOM 1511 N N . GLU A 1 189 ? 34.865 3.853 -63.661 1.00 96.50 189 GLU A N 1
ATOM 1512 C CA . GLU A 1 189 ? 35.233 4.849 -64.676 1.00 96.50 189 GLU A CA 1
ATOM 1513 C C . GLU A 1 189 ? 36.749 5.088 -64.704 1.00 96.50 189 GLU A C 1
ATOM 1515 O O . GLU A 1 189 ? 37.359 5.108 -65.773 1.00 96.50 189 GLU A O 1
ATOM 1520 N N . GLN A 1 190 ? 37.382 5.200 -63.532 1.00 95.88 190 GLN A N 1
ATOM 1521 C CA . GLN A 1 190 ? 38.835 5.336 -63.415 1.00 95.88 190 GLN A CA 1
ATOM 1522 C C . GLN A 1 190 ? 39.575 4.091 -63.915 1.00 95.88 190 GLN A C 1
ATOM 1524 O O . GLN A 1 190 ? 40.576 4.220 -64.614 1.00 95.88 190 GLN A O 1
ATOM 1529 N N . GLU A 1 191 ? 39.093 2.888 -63.597 1.00 96.62 191 GLU A N 1
ATOM 1530 C CA . GLU A 1 191 ? 39.657 1.630 -64.101 1.00 96.62 191 GLU A CA 1
ATOM 1531 C C . GLU A 1 191 ? 39.573 1.541 -65.631 1.00 96.62 191 GLU A C 1
ATOM 1533 O O . GLU A 1 191 ? 40.554 1.167 -66.274 1.00 96.62 191 GLU A O 1
ATOM 1538 N N . GLN A 1 192 ? 38.444 1.943 -66.223 1.00 96.62 192 GLN A N 1
ATOM 1539 C CA . GLN A 1 192 ? 38.290 2.017 -67.679 1.00 96.62 192 GLN A CA 1
ATOM 1540 C C . GLN A 1 192 ? 39.229 3.054 -68.301 1.00 96.62 192 GLN A C 1
ATOM 1542 O O . GLN A 1 192 ? 39.863 2.778 -69.317 1.00 96.62 192 GLN A O 1
ATOM 1547 N N . LEU A 1 193 ? 39.356 4.232 -67.686 1.00 96.94 193 LEU A N 1
ATOM 1548 C CA . LEU A 1 193 ? 40.275 5.267 -68.150 1.00 96.94 193 LEU A CA 1
ATOM 1549 C C . LEU A 1 193 ? 41.732 4.788 -68.094 1.00 96.94 193 LEU A C 1
ATOM 1551 O O . LEU A 1 193 ? 42.468 4.982 -69.057 1.00 96.94 193 LEU A O 1
ATOM 1555 N N . MET A 1 194 ? 42.139 4.133 -67.002 1.00 96.31 194 MET A N 1
ATOM 1556 C CA . MET A 1 194 ? 43.475 3.544 -66.876 1.00 96.31 194 MET A CA 1
ATOM 1557 C C . MET A 1 194 ? 43.731 2.484 -67.949 1.00 96.31 194 MET A C 1
ATOM 1559 O O . MET A 1 194 ? 44.800 2.498 -68.552 1.00 96.31 194 MET A O 1
ATOM 1563 N N . ALA A 1 195 ? 42.761 1.603 -68.217 1.00 96.69 195 ALA A N 1
ATOM 1564 C CA . ALA A 1 195 ? 42.876 0.602 -69.277 1.00 96.69 195 ALA A CA 1
ATOM 1565 C C . ALA A 1 195 ? 43.046 1.258 -70.658 1.00 96.69 195 ALA A C 1
ATOM 1567 O O . ALA A 1 195 ? 43.978 0.927 -71.382 1.00 96.69 195 ALA A O 1
ATOM 1568 N N . ASN A 1 196 ? 42.227 2.266 -70.975 1.00 96.88 196 ASN A N 1
ATOM 1569 C CA . ASN A 1 196 ? 42.330 3.006 -72.235 1.00 96.88 196 ASN A CA 1
ATOM 1570 C C . ASN A 1 196 ? 43.690 3.707 -72.395 1.00 96.88 196 ASN A C 1
ATOM 1572 O O . ASN A 1 196 ? 44.278 3.676 -73.473 1.00 96.88 196 ASN A O 1
ATOM 1576 N N . ILE A 1 197 ? 44.201 4.343 -71.333 1.00 95.88 197 ILE A N 1
ATOM 1577 C CA . ILE A 1 197 ? 45.525 4.985 -71.346 1.00 95.88 197 ILE A CA 1
ATOM 1578 C C . ILE A 1 197 ? 46.624 3.936 -71.534 1.00 95.88 197 ILE A C 1
ATOM 1580 O O . ILE A 1 197 ? 47.568 4.172 -72.286 1.00 95.88 197 ILE A O 1
ATOM 1584 N N . GLN A 1 198 ? 46.506 2.775 -70.887 1.00 97.12 198 GLN A N 1
ATOM 1585 C CA . GLN A 1 198 ? 47.457 1.679 -71.053 1.00 97.12 198 GLN A CA 1
ATOM 1586 C C . GLN A 1 198 ? 47.474 1.163 -72.499 1.00 97.12 198 GLN A C 1
ATOM 1588 O O . GLN A 1 198 ? 48.549 0.942 -73.050 1.00 97.12 198 GLN A O 1
ATOM 1593 N N . ASP A 1 199 ? 46.311 1.030 -73.137 1.00 96.25 199 ASP A N 1
ATOM 1594 C CA . ASP A 1 199 ? 46.206 0.616 -74.539 1.00 96.25 199 ASP A CA 1
ATOM 1595 C C . ASP A 1 199 ? 46.808 1.659 -75.493 1.00 96.25 199 ASP A C 1
ATOM 1597 O O . ASP A 1 199 ? 47.550 1.309 -76.416 1.00 96.25 199 ASP A O 1
ATOM 1601 N N . GLN A 1 200 ? 46.556 2.951 -75.247 1.00 95.69 200 GLN A N 1
ATOM 1602 C CA . GLN A 1 200 ? 47.189 4.045 -75.992 1.00 95.69 200 GLN A CA 1
ATOM 1603 C C . GLN A 1 200 ? 48.712 4.031 -75.830 1.00 95.69 200 GLN A C 1
ATOM 1605 O O . GLN A 1 200 ? 49.434 4.192 -76.813 1.00 95.69 200 GLN A O 1
ATOM 1610 N N . LEU A 1 201 ? 49.205 3.798 -74.611 1.00 96.44 201 LEU A N 1
ATOM 1611 C CA . LEU A 1 201 ? 50.633 3.700 -74.324 1.00 96.44 201 LEU A CA 1
ATOM 1612 C C . LEU A 1 201 ? 51.270 2.519 -75.063 1.00 96.44 201 LEU A C 1
ATOM 1614 O O . LEU A 1 201 ? 52.308 2.696 -75.692 1.00 96.44 201 LEU A O 1
ATOM 1618 N N . ASN A 1 202 ? 50.640 1.342 -75.028 1.00 96.12 202 ASN A N 1
ATOM 1619 C CA . ASN A 1 202 ? 51.117 0.152 -75.736 1.00 96.12 202 ASN A CA 1
ATOM 1620 C C . ASN A 1 202 ? 51.138 0.375 -77.260 1.00 96.12 202 ASN A C 1
ATOM 1622 O O . ASN A 1 202 ? 52.078 -0.036 -77.937 1.00 96.12 202 ASN A O 1
ATOM 1626 N N . THR A 1 203 ? 50.122 1.057 -77.800 1.00 95.44 203 THR A N 1
ATOM 1627 C CA . THR A 1 203 ? 50.054 1.407 -79.229 1.00 95.44 203 THR A CA 1
ATOM 1628 C C . THR A 1 203 ? 51.190 2.353 -79.609 1.00 95.44 203 THR A C 1
ATOM 1630 O O . THR A 1 203 ? 51.941 2.064 -80.535 1.00 95.44 203 THR A O 1
ATOM 1633 N N . ALA A 1 204 ? 51.383 3.432 -78.844 1.00 94.19 204 ALA A N 1
ATOM 1634 C CA . ALA A 1 204 ? 52.474 4.378 -79.063 1.00 94.19 204 ALA A CA 1
ATOM 1635 C C . ALA A 1 204 ? 53.856 3.716 -78.913 1.00 94.19 204 ALA A C 1
ATOM 1637 O O . ALA A 1 204 ? 54.770 4.027 -79.670 1.00 94.19 204 ALA A O 1
ATOM 1638 N N . GLN A 1 205 ? 54.021 2.779 -77.972 1.00 95.62 205 GLN A N 1
ATOM 1639 C CA . GLN A 1 205 ? 55.246 1.984 -77.841 1.00 95.62 205 GLN A CA 1
ATOM 1640 C C . GLN A 1 205 ? 55.501 1.131 -79.086 1.00 95.62 205 GLN A C 1
ATOM 1642 O O . GLN A 1 205 ? 56.609 1.163 -79.612 1.00 95.62 205 GLN A O 1
ATOM 1647 N N . SER A 1 206 ? 54.483 0.437 -79.602 1.00 94.94 206 SER A N 1
ATOM 1648 C CA . SER A 1 206 ? 54.613 -0.345 -80.836 1.00 94.94 206 SER A CA 1
ATOM 1649 C C . SER A 1 206 ? 54.940 0.532 -82.049 1.00 94.94 206 SER A C 1
ATOM 1651 O O . SER A 1 206 ? 55.760 0.152 -82.880 1.00 94.94 206 SER A O 1
ATOM 1653 N N . GLU A 1 207 ? 54.354 1.728 -82.148 1.00 94.75 207 GLU A N 1
ATOM 1654 C CA . GLU A 1 207 ? 54.699 2.700 -83.193 1.00 94.75 207 GLU A CA 1
ATOM 1655 C C . GLU A 1 207 ? 56.154 3.171 -83.080 1.00 94.75 207 GLU A C 1
ATOM 1657 O O . GLU A 1 207 ? 56.856 3.247 -84.089 1.00 94.75 207 GLU A O 1
ATOM 1662 N N . VAL A 1 208 ? 56.633 3.454 -81.864 1.00 94.38 208 VAL A N 1
ATOM 1663 C CA . VAL A 1 208 ? 58.039 3.809 -81.617 1.00 94.38 208 VAL A CA 1
ATOM 1664 C C . VAL A 1 208 ? 58.967 2.665 -82.019 1.00 94.38 208 VAL A C 1
ATOM 1666 O O . VAL A 1 208 ? 59.953 2.917 -82.706 1.00 94.38 208 VAL A O 1
ATOM 1669 N N . GLU A 1 209 ? 58.644 1.423 -81.656 1.00 94.31 209 GLU A N 1
ATOM 1670 C CA . GLU A 1 209 ? 59.409 0.234 -82.052 1.00 94.31 209 GLU A CA 1
ATOM 1671 C C . GLU A 1 209 ? 59.472 0.089 -83.579 1.00 94.31 209 GLU A C 1
ATOM 1673 O O . GLU A 1 209 ? 60.558 -0.069 -84.137 1.00 94.31 209 GLU A O 1
ATOM 1678 N N . GLN A 1 210 ? 58.339 0.234 -84.274 1.00 94.06 210 GLN A N 1
ATOM 1679 C CA . GLN A 1 210 ? 58.292 0.208 -85.739 1.00 94.06 210 GLN A CA 1
ATOM 1680 C C . GLN A 1 210 ? 59.150 1.321 -86.356 1.00 94.06 210 GLN A C 1
ATOM 1682 O O . GLN A 1 210 ? 59.913 1.077 -87.292 1.00 94.06 210 GLN A O 1
ATOM 1687 N N . LEU A 1 211 ? 59.055 2.553 -85.846 1.00 93.75 211 LEU A N 1
ATOM 1688 C CA . LEU A 1 211 ? 59.875 3.673 -86.315 1.00 93.75 211 LEU A CA 1
ATOM 1689 C C . LEU A 1 211 ? 61.366 3.439 -86.056 1.00 93.75 211 LEU A C 1
ATOM 1691 O O . LEU A 1 211 ? 62.194 3.795 -86.898 1.00 93.75 211 LEU A O 1
ATOM 1695 N N . ASP A 1 212 ? 61.717 2.816 -84.933 1.00 94.25 212 ASP A N 1
ATOM 1696 C CA . ASP A 1 212 ? 63.087 2.422 -84.632 1.00 94.25 212 ASP A CA 1
ATOM 1697 C C . ASP A 1 212 ? 63.598 1.343 -85.594 1.00 94.25 212 ASP A C 1
ATOM 1699 O O . ASP A 1 212 ? 64.731 1.454 -86.069 1.00 94.25 212 ASP A O 1
ATOM 1703 N N . GLU A 1 213 ? 62.777 0.357 -85.964 1.00 92.81 213 GLU A N 1
ATOM 1704 C CA . GLU A 1 213 ? 63.107 -0.622 -87.008 1.00 92.81 213 GLU A CA 1
ATOM 1705 C C . GLU A 1 213 ? 63.329 0.052 -88.371 1.00 92.81 213 GLU A C 1
ATOM 1707 O O . GLU A 1 213 ? 64.330 -0.210 -89.047 1.00 92.81 213 GLU A O 1
ATOM 1712 N N . TYR A 1 214 ? 62.443 0.970 -88.776 1.00 93.44 214 TYR A N 1
ATOM 1713 C CA . TYR A 1 214 ? 62.620 1.762 -89.998 1.00 93.44 214 TYR A CA 1
ATOM 1714 C C . TYR A 1 214 ? 63.912 2.581 -89.959 1.00 93.44 214 TYR A C 1
ATOM 1716 O O . TYR A 1 214 ? 64.662 2.588 -90.940 1.00 93.44 214 TYR A O 1
ATOM 1724 N N . ARG A 1 215 ? 64.207 3.239 -88.831 1.00 93.50 215 ARG A N 1
ATOM 1725 C CA . ARG A 1 215 ? 65.445 3.999 -88.624 1.00 93.50 215 ARG A CA 1
ATOM 1726 C C . ARG A 1 215 ? 66.671 3.101 -88.748 1.00 93.50 215 ARG A C 1
ATOM 1728 O O . ARG A 1 215 ? 67.601 3.462 -89.464 1.00 93.50 215 ARG A O 1
ATOM 1735 N N . GLN A 1 216 ? 66.673 1.933 -88.105 1.00 92.31 216 GLN A N 1
ATOM 1736 C CA . GLN A 1 216 ? 67.770 0.966 -88.201 1.00 92.31 216 GLN A CA 1
ATOM 1737 C C . GLN A 1 216 ? 67.975 0.483 -89.642 1.00 92.31 216 GLN A C 1
ATOM 1739 O O . GLN A 1 216 ? 69.106 0.452 -90.126 1.00 92.31 216 GLN A O 1
ATOM 1744 N N . ASN A 1 217 ? 66.897 0.157 -90.358 1.00 91.31 217 ASN A N 1
ATOM 1745 C CA . ASN A 1 217 ? 66.959 -0.245 -91.764 1.00 91.31 217 ASN A CA 1
ATOM 1746 C C . ASN A 1 217 ? 67.484 0.880 -92.666 1.00 91.31 217 ASN A C 1
ATOM 1748 O O . ASN A 1 217 ? 68.326 0.631 -93.530 1.00 91.31 217 ASN A O 1
ATOM 1752 N N . TYR A 1 218 ? 67.043 2.119 -92.439 1.00 91.56 218 TYR A N 1
ATOM 1753 C CA . TYR A 1 218 ? 67.554 3.293 -93.142 1.00 91.56 218 TYR A CA 1
ATOM 1754 C C . TYR A 1 218 ? 69.040 3.525 -92.851 1.00 91.56 218 TYR A C 1
ATOM 1756 O O . TYR A 1 218 ? 69.813 3.725 -93.785 1.00 91.56 218 TYR A O 1
ATOM 1764 N N . GLU A 1 219 ? 69.473 3.445 -91.589 1.00 89.75 219 GLU A N 1
ATOM 1765 C CA . GLU A 1 219 ? 70.890 3.545 -91.223 1.00 89.75 219 GLU A CA 1
ATOM 1766 C C . GLU A 1 219 ? 71.730 2.442 -91.877 1.00 89.75 219 GLU A C 1
ATOM 1768 O O . GLU A 1 219 ? 72.809 2.727 -92.397 1.00 89.75 219 GLU A O 1
ATOM 1773 N N . ASN A 1 220 ? 71.244 1.198 -91.899 1.00 87.38 220 ASN A N 1
ATOM 1774 C CA . ASN A 1 220 ? 71.914 0.077 -92.560 1.00 87.38 220 ASN A CA 1
ATOM 1775 C C . ASN A 1 220 ? 72.058 0.317 -94.069 1.00 87.38 220 ASN A C 1
ATOM 1777 O O . ASN A 1 220 ? 73.144 0.130 -94.622 1.00 87.38 220 ASN A O 1
ATOM 1781 N N . LEU A 1 221 ? 70.991 0.779 -94.727 1.00 86.00 221 LEU A N 1
ATOM 1782 C CA . LEU A 1 221 ? 71.006 1.145 -96.142 1.00 86.00 221 LEU A CA 1
ATOM 1783 C C . LEU A 1 221 ? 71.982 2.301 -96.396 1.00 86.00 221 LEU A C 1
ATOM 1785 O O . LEU A 1 221 ? 72.830 2.227 -97.284 1.00 86.00 221 LEU A O 1
ATOM 1789 N N . HIS A 1 222 ? 71.917 3.349 -95.577 1.00 83.94 222 HIS A N 1
ATOM 1790 C CA . HIS A 1 222 ? 72.789 4.512 -95.673 1.00 83.94 222 HIS A CA 1
ATOM 1791 C C . HIS A 1 222 ? 74.265 4.120 -95.519 1.00 83.94 222 HIS A C 1
ATOM 1793 O O . HIS A 1 222 ? 75.087 4.503 -96.356 1.00 83.94 222 HIS A O 1
ATOM 1799 N N . ARG A 1 223 ? 74.589 3.272 -94.530 1.00 82.38 223 ARG A N 1
ATOM 1800 C CA . ARG A 1 223 ? 75.927 2.688 -94.348 1.00 82.38 223 ARG A CA 1
ATOM 1801 C C . ARG A 1 223 ? 76.356 1.847 -95.548 1.00 82.38 223 ARG A C 1
ATOM 1803 O O . ARG A 1 223 ? 77.514 1.957 -95.937 1.00 82.38 223 ARG A O 1
ATOM 1810 N N . ALA A 1 224 ? 75.465 1.054 -96.147 1.00 78.81 224 ALA A N 1
ATOM 1811 C CA . ALA A 1 224 ? 75.778 0.235 -97.322 1.00 78.81 224 ALA A CA 1
ATOM 1812 C C . ALA A 1 224 ? 76.145 1.074 -98.560 1.00 78.81 224 ALA A C 1
ATOM 1814 O O . ALA A 1 224 ? 77.005 0.665 -99.336 1.00 78.81 224 ALA A O 1
ATOM 1815 N N . PHE A 1 225 ? 75.542 2.255 -98.725 1.00 75.31 225 PHE A N 1
ATOM 1816 C CA . PHE A 1 225 ? 75.849 3.164 -99.836 1.00 75.31 225 PHE A CA 1
ATOM 1817 C C . PHE A 1 225 ? 77.016 4.126 -99.562 1.00 75.31 225 PHE A C 1
ATOM 1819 O O . PHE A 1 225 ? 77.657 4.569 -100.511 1.00 75.31 225 PHE A O 1
ATOM 1826 N N . HIS A 1 226 ? 77.311 4.444 -98.296 1.00 68.12 226 HIS A N 1
ATOM 1827 C CA . HIS A 1 226 ? 78.320 5.451 -97.929 1.00 68.12 226 HIS A CA 1
ATOM 1828 C C . HIS A 1 226 ? 79.579 4.870 -97.267 1.00 68.12 226 HIS A C 1
ATOM 1830 O O . HIS A 1 226 ? 80.519 5.615 -96.994 1.00 68.12 226 HIS A O 1
ATOM 1836 N N . SER A 1 227 ? 79.647 3.553 -97.043 1.00 56.06 227 SER A N 1
ATOM 1837 C CA . SER A 1 227 ? 80.870 2.888 -96.576 1.00 56.06 227 SER A CA 1
ATOM 1838 C C . SER A 1 227 ? 81.622 2.247 -97.749 1.00 56.06 227 SER A C 1
ATOM 1840 O O . SER A 1 227 ? 81.071 1.369 -98.416 1.00 56.06 227 SER A O 1
ATOM 1842 N N . PRO A 1 228 ? 82.891 2.607 -98.010 1.00 49.75 228 PRO A N 1
ATOM 1843 C CA . PRO A 1 228 ? 83.704 1.907 -98.996 1.00 49.75 228 PRO A CA 1
ATOM 1844 C C . PRO A 1 228 ? 83.966 0.466 -98.533 1.00 49.75 228 PRO A C 1
ATOM 1846 O O . PRO A 1 228 ? 84.321 0.228 -97.378 1.00 49.75 228 PRO A O 1
ATOM 1849 N N . LEU A 1 229 ? 83.809 -0.500 -99.446 1.00 46.28 229 LEU A N 1
ATOM 1850 C CA . LEU A 1 229 ? 84.142 -1.917 -99.258 1.00 46.28 229 LEU A CA 1
ATOM 1851 C C . LEU A 1 229 ? 85.630 -2.093 -98.902 1.00 46.28 229 LEU A C 1
ATOM 1853 O O . LEU A 1 229 ? 86.471 -2.378 -99.754 1.00 46.28 229 LEU A O 1
ATOM 1857 N N . ALA A 1 230 ? 85.965 -1.972 -97.621 1.00 41.31 230 ALA A N 1
ATOM 1858 C CA . ALA A 1 230 ? 87.249 -2.395 -97.091 1.00 41.31 230 ALA A CA 1
ATOM 1859 C C . ALA A 1 230 ? 87.216 -3.914 -96.865 1.00 41.31 230 ALA A C 1
ATOM 1861 O O . ALA A 1 230 ? 86.770 -4.416 -95.835 1.00 41.31 230 ALA A O 1
ATOM 1862 N N . ARG A 1 231 ? 87.718 -4.675 -97.844 1.00 43.16 231 ARG A N 1
ATOM 1863 C CA . ARG A 1 231 ? 88.160 -6.056 -97.615 1.00 43.16 231 ARG A CA 1
ATOM 1864 C C . ARG A 1 231 ? 89.371 -6.041 -96.676 1.00 43.16 231 ARG A C 1
ATOM 1866 O O . ARG A 1 231 ? 90.425 -5.548 -97.070 1.00 43.16 231 ARG A O 1
ATOM 1873 N N . LYS A 1 232 ? 89.289 -6.705 -95.518 1.00 37.09 232 LYS A N 1
ATOM 1874 C CA . LYS A 1 232 ? 90.459 -7.373 -94.922 1.00 37.09 232 LYS A CA 1
ATOM 1875 C C . LYS A 1 232 ? 90.065 -8.513 -93.981 1.00 37.09 232 LYS A C 1
ATOM 1877 O O . LYS A 1 232 ? 89.161 -8.391 -93.166 1.00 37.09 232 LYS A O 1
ATOM 1882 N N . ARG A 1 233 ? 90.754 -9.641 -94.168 1.00 39.28 233 ARG A N 1
ATOM 1883 C CA . ARG A 1 233 ? 90.668 -10.893 -93.407 1.00 39.28 233 ARG A CA 1
ATOM 1884 C C . ARG A 1 233 ? 91.634 -10.888 -92.209 1.00 39.28 233 ARG A C 1
ATOM 1886 O O . ARG A 1 233 ? 92.663 -10.227 -92.272 1.00 39.28 233 ARG A O 1
ATOM 1893 N N . GLN A 1 234 ? 91.324 -11.809 -91.286 1.00 37.91 234 GLN A N 1
ATOM 1894 C CA . GLN A 1 234 ? 92.161 -12.560 -90.328 1.00 37.91 234 GLN A CA 1
ATOM 1895 C C . GLN A 1 234 ? 92.253 -12.105 -88.857 1.00 37.91 234 GLN A C 1
ATOM 1897 O O . GLN A 1 234 ? 92.884 -11.111 -88.534 1.00 37.91 234 GLN A O 1
ATOM 1902 N N . ASN A 1 235 ? 91.669 -12.981 -88.017 1.00 37.22 235 ASN A N 1
ATOM 1903 C CA . ASN A 1 235 ? 92.192 -13.658 -86.816 1.00 37.22 235 ASN A CA 1
ATOM 1904 C C . ASN A 1 235 ? 92.891 -12.842 -85.715 1.00 37.22 235 ASN A C 1
ATOM 1906 O O . ASN A 1 235 ? 93.909 -12.217 -85.973 1.00 37.22 235 ASN A O 1
ATOM 1910 N N . VAL A 1 236 ? 92.454 -13.046 -84.458 1.00 36.56 236 VAL A N 1
ATOM 1911 C CA . VAL A 1 236 ? 93.212 -13.716 -83.369 1.00 36.56 236 VAL A CA 1
ATOM 1912 C C . VAL A 1 236 ? 92.431 -13.646 -82.030 1.00 36.56 236 VAL A C 1
ATOM 1914 O O . VAL A 1 236 ? 92.029 -12.578 -81.595 1.00 36.56 236 VAL A O 1
ATOM 1917 N N . LEU A 1 237 ? 92.227 -14.833 -81.438 1.00 39.47 237 LEU A N 1
ATOM 1918 C CA . LEU A 1 237 ? 92.220 -15.247 -80.016 1.00 39.47 237 LEU A CA 1
ATOM 1919 C C . LEU A 1 237 ? 91.497 -14.423 -78.913 1.00 39.47 237 LEU A C 1
ATOM 1921 O O . LEU A 1 237 ? 91.797 -13.272 -78.630 1.00 39.47 237 LEU A O 1
ATOM 1925 N N . SER A 1 238 ? 90.625 -15.142 -78.197 1.00 46.97 238 SER A N 1
ATOM 1926 C CA . SER A 1 238 ? 89.941 -14.848 -76.920 1.00 46.97 238 SER A CA 1
ATOM 1927 C C . SER A 1 238 ? 90.870 -14.598 -75.711 1.00 46.97 238 SER A C 1
ATOM 1929 O O . SER A 1 238 ? 92.013 -15.056 -75.728 1.00 46.97 238 SER A O 1
ATOM 1931 N N . PRO A 1 239 ? 90.346 -14.034 -74.596 1.00 47.56 239 PRO A N 1
ATOM 1932 C CA . PRO A 1 239 ? 90.150 -14.907 -73.428 1.00 47.56 239 PRO A CA 1
ATOM 1933 C C . PRO A 1 239 ? 88.891 -14.644 -72.565 1.00 47.56 239 PRO A C 1
ATOM 1935 O O . PRO A 1 239 ? 88.509 -13.520 -72.260 1.00 47.56 239 PRO A O 1
ATOM 1938 N N . VAL A 1 240 ? 88.303 -15.771 -72.151 1.00 41.75 240 VAL A N 1
ATOM 1939 C CA . VAL A 1 240 ? 87.728 -16.141 -70.839 1.00 41.75 240 VAL A CA 1
ATOM 1940 C C . VAL A 1 240 ? 87.868 -15.121 -69.702 1.00 41.75 240 VAL A C 1
ATOM 1942 O O . VAL A 1 240 ? 89.001 -14.838 -69.352 1.00 41.75 240 VAL A O 1
ATOM 1945 N N . TRP A 1 241 ? 86.764 -14.786 -69.005 1.00 36.91 241 TRP A N 1
ATOM 1946 C CA . TRP A 1 241 ? 86.700 -14.720 -67.527 1.00 36.91 241 TRP A CA 1
ATOM 1947 C C . TRP A 1 241 ? 85.319 -15.149 -66.992 1.00 36.91 241 TRP A C 1
ATOM 1949 O O . TRP A 1 241 ? 84.274 -14.766 -67.512 1.00 36.91 241 TRP A O 1
ATOM 1959 N N . LYS A 1 242 ? 85.356 -15.980 -65.942 1.00 38.06 242 LYS A N 1
ATOM 1960 C CA . LYS A 1 242 ? 84.238 -16.449 -65.107 1.00 38.06 242 LYS A CA 1
ATOM 1961 C C . LYS A 1 242 ? 83.936 -15.442 -63.978 1.00 38.06 242 LYS A C 1
ATOM 1963 O O . LYS A 1 242 ? 84.870 -14.889 -63.416 1.00 38.06 242 LYS A O 1
ATOM 1968 N N . VAL A 1 243 ? 82.635 -15.317 -63.676 1.00 45.59 243 VAL A N 1
ATOM 1969 C CA . VAL A 1 243 ? 81.864 -15.123 -62.409 1.00 45.59 243 VAL A CA 1
ATOM 1970 C C . VAL A 1 243 ? 82.613 -14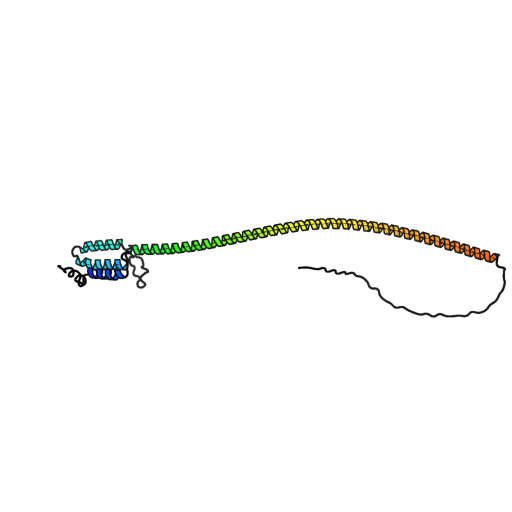.741 -61.105 1.00 45.59 243 VAL A C 1
ATOM 1972 O O . VAL A 1 243 ? 83.718 -15.218 -60.866 1.00 45.59 243 VAL A O 1
ATOM 1975 N N . PR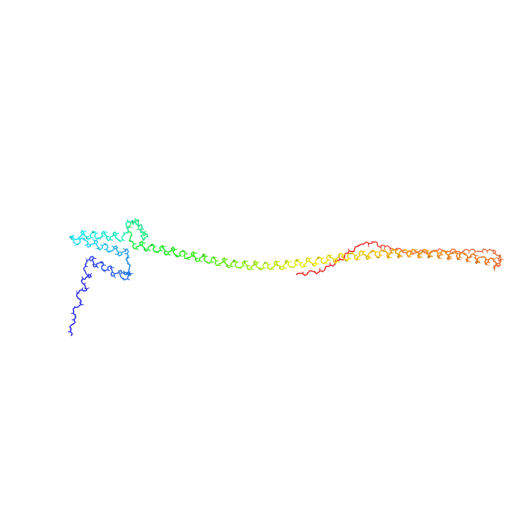O A 1 244 ? 81.934 -14.066 -60.148 1.00 51.62 244 PRO A N 1
ATOM 1976 C CA . PRO A 1 244 ? 81.389 -14.871 -59.044 1.00 51.62 244 PRO A CA 1
ATOM 1977 C C . PRO A 1 244 ? 79.984 -14.482 -58.551 1.00 51.62 244 PRO A C 1
ATOM 1979 O O . PRO A 1 244 ? 79.497 -13.366 -58.705 1.00 51.62 244 PRO A O 1
ATOM 1982 N N . ALA A 1 245 ? 79.362 -15.485 -57.936 1.00 41.56 245 ALA A N 1
ATOM 1983 C CA . ALA A 1 245 ? 78.142 -15.427 -57.153 1.00 41.56 245 ALA A CA 1
ATOM 1984 C C . ALA A 1 245 ? 78.359 -14.786 -55.766 1.00 41.56 245 ALA A C 1
ATOM 1986 O O . ALA A 1 245 ? 79.457 -14.837 -55.218 1.00 41.56 245 ALA A O 1
ATOM 1987 N N . GLY A 1 246 ? 77.267 -14.305 -55.168 1.00 36.47 246 GLY A N 1
ATOM 1988 C CA . GLY A 1 246 ? 77.103 -14.046 -53.730 1.00 36.47 246 GLY A CA 1
ATOM 1989 C C . GLY A 1 246 ? 75.649 -13.640 -53.462 1.00 36.47 246 GLY A C 1
ATOM 1990 O O . GLY A 1 246 ? 75.234 -12.566 -53.872 1.00 36.47 246 GLY A O 1
ATOM 1991 N N . GLN A 1 247 ? 74.776 -14.583 -53.084 1.00 40.62 247 GLN A N 1
ATOM 1992 C CA . GLN A 1 247 ? 74.257 -14.761 -51.711 1.00 40.62 247 GLN A CA 1
ATOM 1993 C C . GLN A 1 247 ? 73.710 -13.453 -51.103 1.00 40.62 247 GLN A C 1
ATOM 1995 O O . GLN A 1 247 ? 74.460 -12.546 -50.771 1.00 40.62 247 GLN A O 1
ATOM 2000 N N . SER A 1 248 ? 72.396 -13.321 -50.916 1.00 36.34 248 SER A N 1
ATOM 2001 C CA . SER A 1 248 ? 71.763 -13.770 -49.667 1.00 36.34 248 SER A CA 1
ATOM 2002 C C . SER A 1 248 ? 70.227 -13.855 -49.775 1.00 36.34 248 SER A C 1
ATOM 2004 O O . SER A 1 248 ? 69.560 -12.943 -50.248 1.00 36.34 248 SER A O 1
ATOM 2006 N N . SER A 1 249 ? 69.663 -14.966 -49.293 1.00 45.25 249 SER A N 1
ATOM 2007 C CA . SER A 1 249 ? 68.385 -14.995 -48.553 1.00 45.25 249 SER A CA 1
ATOM 2008 C C . SER A 1 249 ? 68.737 -14.971 -47.054 1.00 45.25 249 SER A C 1
ATOM 2010 O O . SER A 1 249 ? 69.840 -15.420 -46.725 1.00 45.25 249 SER A O 1
ATOM 2012 N N . PRO A 1 250 ? 67.890 -14.449 -46.142 1.00 49.97 250 PRO A N 1
ATOM 2013 C CA . PRO A 1 250 ? 66.742 -15.214 -45.618 1.00 49.97 250 PRO A CA 1
ATOM 2014 C C . PRO A 1 250 ? 65.485 -14.330 -45.382 1.00 49.97 250 PRO A C 1
ATOM 2016 O O . PRO A 1 250 ? 65.581 -13.136 -45.147 1.00 49.97 250 PRO A O 1
ATOM 2019 N N . ALA A 1 251 ? 64.277 -14.810 -45.683 1.00 37.06 251 ALA A N 1
ATOM 2020 C CA . ALA A 1 251 ? 63.370 -15.600 -44.836 1.00 37.06 251 ALA A CA 1
ATOM 2021 C C . ALA A 1 251 ? 62.381 -14.766 -43.997 1.00 37.06 251 ALA A C 1
ATOM 2023 O O . ALA A 1 251 ? 62.771 -13.824 -43.323 1.00 37.06 251 ALA A O 1
ATOM 2024 N N . HIS A 1 252 ? 61.130 -15.255 -43.988 1.00 40.59 252 HIS A N 1
ATOM 2025 C CA . HIS A 1 252 ? 60.055 -15.022 -43.010 1.00 40.59 252 HIS A CA 1
ATOM 2026 C C . HIS A 1 252 ? 59.538 -13.567 -42.887 1.00 40.59 252 HIS A C 1
ATOM 2028 O O . HIS A 1 252 ? 60.287 -12.629 -42.704 1.00 40.59 252 HIS A O 1
ATOM 2034 N N . GLN A 1 253 ? 58.238 -13.275 -42.956 1.00 39.97 253 GLN A N 1
ATOM 2035 C CA . GLN A 1 253 ? 57.143 -13.972 -42.293 1.00 39.97 253 GLN A CA 1
ATOM 2036 C C . GLN A 1 253 ? 55.804 -13.586 -42.942 1.00 39.97 253 GLN A C 1
ATOM 2038 O O . GLN A 1 253 ? 55.477 -12.411 -43.092 1.00 39.97 253 GLN A O 1
ATOM 2043 N N . ALA A 1 254 ? 54.998 -14.595 -43.257 1.00 46.66 254 ALA A N 1
ATOM 2044 C CA . ALA A 1 254 ? 53.553 -14.454 -43.284 1.00 46.66 254 ALA A CA 1
ATOM 2045 C C . ALA A 1 254 ? 53.034 -14.433 -41.835 1.00 46.66 254 ALA A C 1
ATOM 2047 O O . ALA A 1 254 ? 53.389 -15.309 -41.047 1.00 46.66 254 ALA A O 1
ATOM 2048 N N . SER A 1 255 ? 52.185 -13.463 -41.494 1.00 43.03 255 SER A N 1
ATOM 2049 C CA . SER A 1 255 ? 51.148 -13.526 -40.445 1.00 43.03 255 SER A CA 1
ATOM 2050 C C . SER A 1 255 ? 50.255 -12.293 -40.629 1.00 43.03 255 SER A C 1
ATOM 2052 O O . SER A 1 255 ? 50.695 -11.168 -40.464 1.00 43.03 255 SER A O 1
ATOM 2054 N N . SER A 1 256 ? 49.096 -12.412 -41.272 1.00 43.81 256 SER A N 1
ATOM 2055 C CA . SER A 1 256 ? 47.833 -12.892 -40.700 1.00 43.81 256 SER A CA 1
ATOM 2056 C C . SER A 1 256 ? 47.276 -11.976 -39.597 1.00 43.81 256 SER A C 1
ATOM 2058 O O . SER A 1 256 ? 47.688 -12.044 -38.451 1.00 43.81 256 SER A O 1
ATOM 2060 N N . ARG A 1 257 ? 46.278 -11.178 -40.009 1.00 45.22 257 ARG A N 1
ATOM 2061 C CA . ARG A 1 257 ? 44.961 -10.939 -39.381 1.00 45.22 257 ARG A CA 1
ATOM 2062 C C . ARG A 1 257 ? 44.822 -10.429 -37.929 1.00 45.22 257 ARG A C 1
ATOM 2064 O O . ARG A 1 257 ? 45.359 -10.985 -36.986 1.00 45.22 257 ARG A O 1
ATOM 2071 N N . ARG A 1 258 ? 43.778 -9.579 -37.823 1.00 42.22 258 ARG A N 1
ATOM 2072 C CA . ARG A 1 258 ? 42.917 -9.185 -36.677 1.00 42.22 258 ARG A CA 1
ATOM 2073 C C . ARG A 1 258 ? 43.489 -8.083 -35.783 1.00 42.22 258 ARG A C 1
ATOM 2075 O O . ARG A 1 258 ? 44.492 -8.265 -35.121 1.00 42.22 258 ARG A O 1
ATOM 2082 N N . VAL A 1 259 ? 42.933 -6.867 -35.807 1.00 52.03 259 VAL A N 1
ATOM 2083 C CA . VAL A 1 259 ? 41.604 -6.465 -35.284 1.00 52.03 259 VAL A CA 1
ATOM 2084 C C . VAL A 1 259 ? 41.378 -6.987 -33.868 1.00 52.03 259 VAL A C 1
ATOM 2086 O O . VAL A 1 259 ? 40.986 -8.136 -33.696 1.00 52.03 259 VAL A O 1
ATOM 2089 N N . LEU A 1 260 ? 41.550 -6.107 -32.881 1.00 46.69 260 LEU A N 1
ATOM 2090 C CA . LEU A 1 260 ? 40.506 -5.769 -31.910 1.00 46.69 260 LEU A CA 1
ATOM 2091 C C . LEU A 1 260 ? 40.945 -4.540 -31.107 1.00 46.69 260 LEU A C 1
ATOM 2093 O O . LEU A 1 260 ? 41.718 -4.618 -30.157 1.00 46.69 260 LEU A O 1
ATOM 2097 N N . SER A 1 261 ? 40.396 -3.397 -31.513 1.00 49.72 261 SER A N 1
ATOM 2098 C CA . SER A 1 261 ? 40.214 -2.244 -30.642 1.00 49.72 261 SER A CA 1
ATOM 2099 C C . SER A 1 261 ? 39.315 -2.665 -29.477 1.00 49.72 261 SER A C 1
ATOM 2101 O O . SER A 1 261 ? 38.196 -3.137 -29.686 1.00 49.72 261 SER A O 1
ATOM 2103 N N . ARG A 1 262 ? 39.802 -2.508 -28.246 1.00 49.53 262 ARG A N 1
ATOM 2104 C CA . ARG A 1 262 ? 38.954 -2.436 -27.056 1.00 49.53 262 ARG A CA 1
ATOM 2105 C C . ARG A 1 262 ? 39.121 -1.055 -26.446 1.00 49.53 262 ARG A C 1
ATOM 2107 O O . ARG A 1 262 ? 39.966 -0.828 -25.589 1.00 49.53 262 ARG A O 1
ATOM 2114 N N . HIS A 1 263 ? 38.260 -0.147 -26.889 1.00 50.38 263 HIS A N 1
ATOM 2115 C CA . HIS A 1 263 ? 37.725 0.883 -26.016 1.00 50.38 263 HIS A CA 1
ATOM 2116 C C . HIS A 1 263 ? 36.998 0.218 -24.845 1.00 50.38 263 HIS A C 1
ATOM 2118 O O . HIS A 1 263 ? 36.119 -0.622 -25.043 1.00 50.38 263 HIS A O 1
ATOM 2124 N N . LYS A 1 264 ? 37.331 0.641 -23.629 1.00 57.97 264 LYS A N 1
ATOM 2125 C CA . LYS A 1 264 ? 36.376 0.676 -22.527 1.00 57.97 264 LYS A CA 1
ATOM 2126 C C . LYS A 1 264 ? 36.472 2.039 -21.854 1.00 57.97 264 LYS A C 1
ATOM 2128 O O . LYS A 1 264 ? 37.357 2.288 -21.045 1.00 57.97 264 LYS A O 1
ATOM 2133 N N . HIS A 1 265 ? 35.529 2.892 -22.246 1.00 52.53 265 HIS A N 1
ATOM 2134 C CA . HIS A 1 265 ? 34.894 3.877 -21.378 1.00 52.53 265 HIS A CA 1
ATOM 2135 C C . HIS A 1 265 ? 34.441 3.171 -20.087 1.00 52.53 265 HIS A C 1
ATOM 2137 O O . HIS A 1 265 ? 33.981 2.030 -20.122 1.00 52.53 265 HIS A O 1
ATOM 2143 N N . ALA A 1 266 ? 34.806 3.718 -18.931 1.00 49.12 266 ALA A N 1
ATOM 2144 C CA . ALA A 1 266 ? 33.959 4.630 -18.164 1.00 49.12 266 ALA A CA 1
ATOM 2145 C C . ALA A 1 266 ? 32.578 4.019 -17.882 1.00 49.12 266 ALA A C 1
ATOM 2147 O O . ALA A 1 266 ? 31.672 4.081 -18.707 1.00 49.12 266 ALA A O 1
ATOM 2148 N N . ALA A 1 267 ? 32.444 3.446 -16.690 1.00 53.88 267 ALA A N 1
ATOM 2149 C CA . ALA A 1 267 ? 31.172 3.324 -16.004 1.00 53.88 267 ALA A CA 1
ATOM 2150 C C . ALA A 1 267 ? 31.355 4.061 -14.678 1.00 53.88 267 ALA A C 1
ATOM 2152 O O . ALA A 1 267 ? 32.156 3.643 -13.843 1.00 53.88 267 ALA A O 1
ATOM 2153 N N . GLY A 1 268 ? 30.681 5.201 -14.549 1.00 56.78 268 GLY A N 1
ATOM 2154 C CA . GLY A 1 268 ? 30.281 5.690 -13.243 1.00 56.78 268 GLY A CA 1
ATOM 2155 C C . GLY A 1 268 ? 29.126 4.829 -12.748 1.00 56.78 268 GLY A C 1
ATOM 2156 O O . GLY A 1 268 ? 28.242 4.493 -13.534 1.00 56.78 268 GLY A O 1
ATOM 2157 N N . TYR A 1 269 ? 29.208 4.431 -11.487 1.00 48.66 269 TYR A N 1
ATOM 2158 C CA . TYR A 1 269 ? 28.224 4.674 -10.436 1.00 48.66 269 TYR A CA 1
ATOM 2159 C C . TYR A 1 269 ? 28.997 4.674 -9.117 1.00 48.66 269 TYR A C 1
ATOM 2161 O O . TYR A 1 269 ? 29.900 3.816 -8.981 1.00 48.66 269 TYR A O 1
#

Organism: Xenopus laevis (NCBI:txid8355)